Protein 8X6K (pdb70)

Nearest PDB structures (foldseek):
  8x6k-assembly1_B  TM=9.718E-01  e=1.883E-28  Thermoplasma acidophilum
  2yy8-assembly1_B  TM=9.738E-01  e=2.464E-19  Pyrococcus horikoshii
  2yy8-assembly1_A  TM=9.683E-01  e=2.464E-19  Pyrococcus horikoshii
  2o3a-assembly1_B  TM=9.675E-01  e=5.817E-18  Archaeoglobus fulgidus
  2o3a-assembly1_A  TM=9.639E-01  e=1.502E-17  Archaeoglobus fulgidus

B-factor: mean 33.66, std 10.67, range [18.89, 87.88]

Organism: Thermoplasma acidophilum (strain ATCC 25905 / DSM 1728 / JCM 9062 / NBRC 15155 / AMRC-C165) (NCBI:txid273075)

InterPro domains:
  IPR002845 tRNA ribose 2'-O-methyltransferase, aTrm56 [MF_00077] (1-171)
  IPR002845 tRNA ribose 2'-O-methyltransferase, aTrm56 [PF01994] (53-166)
  IPR002845 tRNA ribose 2'-O-methyltransferase, aTrm56 [PTHR42197] (1-166)
  IPR003607 HD/PDEase domain [SM00471] (184-304)
  IPR003607 HD/PDEase domain [cd00077] (186-295)
  IPR006674 HD domain [PF01966] (189-293)
  IPR006674 HD domain [PS51831] (188-295)
  IPR006675 HDIG domain [TIGR00277] (186-258)
  IPR029026 tRNA (guanine-N1-)-methyltransferase, N-terminal [G3DSA:3.40.1280.10] (1-169)
  IPR029028 Alpha/beta knot methyltransferases [SSF75217] (1-166)

Secondary structure (DSSP, 8-state):
-EEEEE----TTT-SHHHHHHHHHHHHTT-SEEEESS--HHHHHHHHHHHHHH-S--EEEE--HHHHHHT-SSEEEEEEEEEEEHHHHHHHHHHT---EEEEE--SSPPHHHHHH-SEEEES-SS---HHHHHHHHHHHHTTT-GGG---/-EEEEE----TTT-HHHHHHHHHHHHHTT--EEEESS--HHHHHHHHHHHHHH-S--EEEE--HHHHHHH-SSEEEEEEEEEEEGGGTHHHHHHT---EEEEE---SS-HHHHHH-SEEEES-SS---HHHHHHHHHHHHTTT-----

Foldseek 3Di:
DEEEEEEPDDVVVDCVLVLLQLVLCVQLDHQEYEYAADDVVSQVVVVVVCVVAHDRHYYYYHHRLVCQQPPFWAEEEEDLPFDECVVPLVVRLVVPTYYYYYQYDDDDDCSSVVRGPGYYYPHNDDDRSSVSVNVSSCVSVVNCSNVDGD/DEEEEEEPDDQVPCLVVVLLLLVLCVFLDHQEYEYAADHVPSQVVVVVVCVVVHDRRYYYYHHRLVCLQPPWWAEEEEDLPFAACVVCLVVRLVVPTYYYYYFHADDPRVSSVVRGPGYHYHDNDDDRSSVSVNVSSCSSVVNDGDDD

Solvent-accessible surface area: 13611 Å² total

Structure (mmCIF, N/CA/C/O backbone):
data_8X6K
#
_entry.id   8X6K
#
_cell.length_a   110.074
_cell.length_b   110.074
_cell.length_c   57.728
_cell.angle_alpha   90.000
_cell.angle_beta   90.000
_cell.angle_gamma   120.000
#
_symmetry.space_group_name_H-M   'P 32 2 1'
#
loop_
_entity.id
_entity.type
_entity.pdbx_description
1 polymer "tRNA (cytidine(56)-2'-O)-methyltransferase"
2 water water
#
loop_
_atom_site.group_PDB
_atom_site.id
_atom_site.type_symbol
_atom_site.label_atom_id
_atom_site.label_alt_id
_atom_site.label_comp_id
_atom_site.label_asym_id
_atom_site.label_entity_id
_atom_site.label_seq_id
_atom_site.pdbx_PDB_ins_code
_atom_site.Cartn_x
_atom_site.Cartn_y
_atom_site.Cartn_z
_atom_site.occupancy
_atom_site.B_iso_or_equiv
_atom_site.auth_seq_id
_atom_site.auth_comp_id
_atom_site.auth_asym_id
_atom_site.auth_atom_id
_atom_site.pdbx_PDB_model_num
ATOM 1 N N . MET A 1 1 ? 25.692 21.661 6.690 1.000 37.138 1 MET A N 1
ATOM 2 C CA . MET A 1 1 ? 26.780 20.852 6.086 1.000 35.475 1 MET A CA 1
ATOM 3 C C . MET A 1 1 ? 28.085 21.634 6.246 1.000 29.641 1 MET A C 1
ATOM 4 O O . MET A 1 1 ? 28.083 22.867 6.099 1.000 28.565 1 MET A O 1
ATOM 9 N N . ILE A 1 2 ? 29.185 20.903 6.550 1.000 28.047 2 ILE A N 1
ATOM 10 C CA . ILE A 1 2 ? 30.494 21.507 6.671 1.000 24.016 2 ILE A CA 1
ATOM 11 C C . ILE A 1 2 ? 31.352 21.078 5.489 1.000 22.528 2 ILE A C 1
ATOM 12 O O . ILE A 1 2 ? 31.426 19.875 5.176 1.000 25.472 2 ILE A O 1
ATOM 17 N N . THR A 1 3 ? 31.961 22.072 4.816 1.000 24.149 3 THR A N 1
ATOM 18 C CA . THR A 1 3 ? 32.938 21.851 3.771 1.000 24.278 3 THR A CA 1
ATOM 19 C C . THR A 1 3 ? 34.296 22.349 4.256 1.000 23.448 3 THR A C 1
ATOM 20 O O . THR A 1 3 ? 34.415 23.470 4.749 1.000 25.916 3 THR A O 1
ATOM 24 N N . VAL A 1 4 ? 35.308 21.477 4.202 1.000 23.118 4 VAL A N 1
ATOM 25 C CA . VAL A 1 4 ? 36.666 21.882 4.528 1.000 22.749 4 VAL A CA 1
ATOM 26 C C . VAL A 1 4 ? 37.328 22.408 3.268 1.000 22.084 4 VAL A C 1
ATOM 27 O O . VAL A 1 4 ? 37.216 21.767 2.220 1.000 21.895 4 VAL A O 1
ATOM 31 N N . LEU A 1 5 ? 38.047 23.526 3.393 1.000 21.371 5 LEU A N 1
ATOM 32 C CA . LEU A 1 5 ? 38.855 24.079 2.336 1.000 22.086 5 LEU A CA 1
ATOM 33 C C . LEU A 1 5 ? 40.311 24.015 2.792 1.000 21.696 5 LEU A C 1
ATOM 34 O O . LEU A 1 5 ? 40.718 24.743 3.693 1.000 23.241 5 LEU A O 1
ATOM 39 N N . ARG A 1 6 ? 41.075 23.147 2.133 1.000 21.620 6 ARG A N 1
ATOM 40 C CA . ARG A 1 6 ? 42.463 22.886 2.470 1.000 21.913 6 ARG A CA 1
ATOM 41 C C . ARG A 1 6 ? 43.349 23.605 1.482 1.000 21.176 6 ARG A C 1
ATOM 42 O O . ARG A 1 6 ? 43.339 23.267 0.288 1.000 22.375 6 ARG A O 1
ATOM 50 N N . ILE A 1 7 ? 44.105 24.586 2.013 1.000 22.538 7 ILE A N 1
ATOM 51 C CA . ILE A 1 7 ? 45.015 25.349 1.210 1.000 21.935 7 ILE A CA 1
ATOM 52 C C . ILE A 1 7 ? 46.465 25.019 1.570 1.000 21.681 7 ILE A C 1
ATOM 53 O O . ILE A 1 7 ? 46.762 24.439 2.604 1.000 22.554 7 ILE A O 1
ATOM 58 N N . ASN A 1 8 ? 47.334 25.450 0.659 1.000 24.550 8 ASN A N 1
ATOM 59 C CA A ASN A 1 8 ? 48.778 25.246 0.689 0.500 26.010 8 ASN A CA 1
ATOM 60 C CA B ASN A 1 8 ? 48.780 25.238 0.708 0.500 25.594 8 ASN A CA 1
ATOM 61 C C . ASN A 1 8 ? 49.091 23.750 0.576 1.000 24.929 8 ASN A C 1
ATOM 62 O O . ASN A 1 8 ? 50.063 23.260 1.127 1.000 26.151 8 ASN A O 1
ATOM 71 N N . HIS A 1 9 ? 48.256 23.026 -0.170 1.000 25.072 9 HIS A N 1
ATOM 72 C CA . HIS A 1 9 ? 48.606 21.664 -0.529 1.000 23.558 9 HIS A CA 1
ATOM 73 C C . HIS A 1 9 ? 49.692 21.713 -1.593 1.000 24.370 9 HIS A C 1
ATOM 74 O O . HIS A 1 9 ? 49.557 22.422 -2.589 1.000 26.668 9 HIS A O 1
ATOM 81 N N . ARG A 1 10 ? 50.780 20.988 -1.346 1.000 26.267 10 ARG A N 1
ATOM 82 C CA . ARG A 1 10 ? 51.925 20.959 -2.247 1.000 28.050 10 ARG A CA 1
ATOM 83 C C . ARG A 1 10 ? 52.231 19.495 -2.543 1.000 23.308 10 ARG A C 1
ATOM 84 O O . ARG A 1 10 ? 53.008 18.856 -1.855 1.000 25.976 10 ARG A O 1
ATOM 92 N N . PRO A 1 11 ? 51.625 18.941 -3.586 1.000 26.251 11 PRO A N 1
ATOM 93 C CA . PRO A 1 11 ? 51.639 17.480 -3.750 1.000 28.044 11 PRO A CA 1
ATOM 94 C C . PRO A 1 11 ? 52.978 16.834 -4.066 1.000 26.816 11 PRO A C 1
ATOM 95 O O . PRO A 1 11 ? 53.205 15.650 -3.778 1.000 26.830 11 PRO A O 1
ATOM 99 N N . TYR A 1 12 ? 53.925 17.666 -4.550 1.000 23.850 12 TYR A N 1
ATOM 100 C CA . TYR A 1 12 ? 55.243 17.158 -4.867 1.000 26.346 12 TYR A CA 1
ATOM 101 C C . TYR A 1 12 ? 56.176 17.302 -3.675 1.000 28.962 12 TYR A C 1
ATOM 102 O O . TYR A 1 12 ? 57.318 16.875 -3.761 1.000 29.423 12 TYR A O 1
ATOM 111 N N . ARG A 1 13 ? 55.690 17.954 -2.603 1.000 27.732 13 ARG A N 1
ATOM 112 C CA . ARG A 1 13 ? 56.399 18.118 -1.345 1.000 31.144 13 ARG A CA 1
ATOM 113 C C . ARG A 1 13 ? 55.953 17.038 -0.378 1.000 28.211 13 ARG A C 1
ATOM 114 O O . ARG A 1 13 ? 56.762 16.284 0.156 1.000 29.625 13 ARG A O 1
ATOM 122 N N . ASP A 1 14 ? 54.644 16.909 -0.220 1.000 30.027 14 ASP A N 1
ATOM 123 C CA . ASP A 1 14 ? 54.092 15.982 0.757 1.000 29.212 14 ASP A CA 1
ATOM 124 C C . ASP A 1 14 ? 52.604 15.785 0.432 1.000 31.599 14 ASP A C 1
ATOM 125 O O . ASP A 1 14 ? 51.932 16.736 0.024 1.000 30.188 14 ASP A O 1
ATOM 130 N N . LYS A 1 15 ? 52.103 14.558 0.596 1.000 27.647 15 LYS A N 1
ATOM 131 C CA . LYS A 1 15 ? 50.675 14.317 0.445 1.000 25.662 15 LYS A CA 1
ATOM 132 C C . LYS A 1 15 ? 50.117 13.763 1.746 1.000 24.309 15 LYS A C 1
ATOM 133 O O . LYS A 1 15 ? 48.925 13.734 1.918 1.000 26.146 15 LYS A O 1
ATOM 139 N N . ARG A 1 16 ? 50.981 13.413 2.683 1.000 25.358 16 ARG A N 1
ATOM 140 C CA . ARG A 1 16 ? 50.536 12.765 3.903 1.000 26.758 16 ARG A CA 1
ATOM 141 C C . ARG A 1 16 ? 49.702 13.699 4.759 1.000 24.299 16 ARG A C 1
ATOM 142 O O . ARG A 1 16 ? 48.623 13.299 5.190 1.000 23.597 16 ARG A O 1
ATOM 150 N N . ILE A 1 17 ? 50.190 14.913 5.044 1.000 23.127 17 ILE A N 1
ATOM 151 C CA . ILE A 1 17 ? 49.438 15.807 5.910 1.000 23.103 17 ILE A CA 1
ATOM 152 C C . ILE A 1 17 ? 48.074 16.137 5.318 1.000 22.698 17 ILE A C 1
ATOM 153 O O . ILE A 1 17 ? 47.086 16.041 6.035 1.000 20.549 17 ILE A O 1
ATOM 158 N N . THR A 1 18 ? 47.987 16.440 4.014 1.000 21.137 18 THR A N 1
ATOM 159 C CA . THR A 1 18 ? 46.692 16.735 3.440 1.000 21.366 18 THR A CA 1
ATOM 160 C C . THR A 1 18 ? 45.776 15.524 3.463 1.000 20.514 18 THR A C 1
ATOM 161 O O . THR A 1 18 ? 44.592 15.662 3.691 1.000 20.829 18 THR A O 1
ATOM 165 N N . THR A 1 19 ? 46.336 14.333 3.233 1.000 20.584 19 THR A N 1
ATOM 166 C CA . THR A 1 19 ? 45.530 13.135 3.328 1.000 21.395 19 THR A CA 1
ATOM 167 C C . THR A 1 19 ? 44.996 12.999 4.754 1.000 20.780 19 THR A C 1
ATOM 168 O O . THR A 1 19 ? 43.820 12.663 4.951 1.000 20.388 19 THR A O 1
ATOM 172 N N . HIS A 1 20 ? 45.844 13.224 5.747 1.000 20.914 20 HIS A N 1
ATOM 173 C CA . HIS A 1 20 ? 45.382 13.175 7.130 1.000 20.785 20 HIS A CA 1
ATOM 174 C C . HIS A 1 20 ? 44.272 14.188 7.423 1.000 21.626 20 HIS A C 1
ATOM 175 O O . HIS A 1 20 ? 43.322 13.878 8.179 1.000 20.148 20 HIS A O 1
ATOM 182 N N . VAL A 1 21 ? 44.393 15.380 6.828 1.000 20.997 21 VAL A N 1
ATOM 183 C CA . VAL A 1 21 ? 43.348 16.372 6.952 1.000 19.726 21 VAL A CA 1
ATOM 184 C C . VAL A 1 21 ? 42.042 15.843 6.349 1.000 19.257 21 VAL A C 1
ATOM 185 O O . VAL A 1 21 ? 40.971 15.966 6.964 1.000 19.890 21 VAL A O 1
ATOM 189 N N . ALA A 1 22 ? 42.095 15.262 5.140 1.000 20.160 22 ALA A N 1
ATOM 190 C CA . ALA A 1 22 ? 40.887 14.774 4.490 1.000 21.233 22 ALA A CA 1
ATOM 191 C C . ALA A 1 22 ? 40.264 13.623 5.291 1.000 21.003 22 ALA A C 1
ATOM 192 O O . ALA A 1 22 ? 39.025 13.535 5.431 1.000 20.808 22 ALA A O 1
ATOM 194 N N . LEU A 1 23 ? 41.079 12.699 5.795 1.000 21.047 23 LEU A N 1
ATOM 195 C CA . LEU A 1 23 ? 40.552 11.574 6.561 1.000 21.986 23 LEU A CA 1
ATOM 196 C C . LEU A 1 23 ? 39.837 12.058 7.824 1.000 23.073 23 LEU A C 1
ATOM 197 O O . LEU A 1 23 ? 38.764 11.575 8.179 1.000 21.562 23 LEU A O 1
ATOM 202 N N . THR A 1 24 ? 40.420 13.085 8.458 1.000 23.249 24 THR A N 1
ATOM 203 C CA . THR A 1 24 ? 39.870 13.703 9.644 1.000 22.551 24 THR A CA 1
ATOM 204 C C . THR A 1 24 ? 38.553 14.411 9.311 1.000 23.240 24 THR A C 1
ATOM 205 O O . THR A 1 24 ? 37.571 14.206 10.025 1.000 24.358 24 THR A O 1
ATOM 209 N N . ALA A 1 25 ? 38.536 15.192 8.218 1.000 22.086 25 ALA A N 1
ATOM 210 C CA . ALA A 1 25 ? 37.316 15.882 7.786 1.000 20.345 25 ALA A CA 1
ATOM 211 C C . ALA A 1 25 ? 36.175 14.861 7.666 1.000 22.278 25 ALA A C 1
ATOM 212 O O . ALA A 1 25 ? 35.063 15.044 8.161 1.000 23.611 25 ALA A O 1
ATOM 214 N N . ARG A 1 26 ? 36.459 13.768 6.971 1.000 22.272 26 ARG A N 1
ATOM 215 C CA . ARG A 1 26 ? 35.436 12.748 6.723 1.000 22.766 26 ARG A CA 1
ATOM 216 C C . ARG A 1 26 ? 35.024 12.080 8.034 1.000 22.508 26 ARG A C 1
ATOM 217 O O . ARG A 1 26 ? 33.821 11.964 8.290 1.000 23.936 26 ARG A O 1
ATOM 225 N N . ALA A 1 27 ? 35.982 11.631 8.842 1.000 22.016 27 ALA A N 1
ATOM 226 C CA . ALA A 1 27 ? 35.651 10.808 10.004 1.000 23.505 27 ALA A CA 1
ATOM 227 C C . ALA A 1 27 ? 34.937 11.624 11.081 1.000 25.037 27 ALA A C 1
ATOM 228 O O . ALA A 1 27 ? 34.134 11.077 11.872 1.000 24.059 27 ALA A O 1
ATOM 230 N N . PHE A 1 28 ? 35.234 12.933 11.107 1.000 24.003 28 PHE A N 1
ATOM 231 C CA . PHE A 1 28 ? 34.730 13.812 12.155 1.000 22.328 28 PHE A CA 1
ATOM 232 C C . PHE A 1 28 ? 33.502 14.598 11.686 1.000 24.560 28 PHE A C 1
ATOM 233 O O . PHE A 1 28 ? 33.058 15.439 12.446 1.000 24.630 28 PHE A O 1
ATOM 241 N N . GLY A 1 29 ? 32.935 14.292 10.495 1.000 23.243 29 GLY A N 1
ATOM 242 C CA . GLY A 1 29 ? 31.573 14.707 10.167 1.000 25.000 29 GLY A CA 1
ATOM 243 C C . GLY A 1 29 ? 31.419 15.835 9.171 1.000 25.722 29 GLY A C 1
ATOM 244 O O . GLY A 1 29 ? 30.307 16.257 8.895 1.000 26.222 29 GLY A O 1
ATOM 245 N N . ALA A 1 30 ? 32.515 16.322 8.581 1.000 24.231 30 ALA A N 1
ATOM 246 C CA . ALA A 1 30 ? 32.377 17.180 7.421 1.000 27.497 30 ALA A CA 1
ATOM 247 C C . ALA A 1 30 ? 31.804 16.364 6.250 1.000 25.152 30 ALA A C 1
ATOM 248 O O . ALA A 1 30 ? 32.013 15.142 6.162 1.000 26.007 30 ALA A O 1
ATOM 250 N N . SER A 1 31 ? 31.139 17.068 5.316 1.000 25.200 31 SER A N 1
ATOM 251 C CA . SER A 1 31 ? 30.531 16.458 4.151 1.000 25.966 31 SER A CA 1
ATOM 252 C C . SER A 1 31 ? 31.420 16.432 2.921 1.000 26.230 31 SER A C 1
ATOM 253 O O . SER A 1 31 ? 31.186 15.664 1.998 1.000 24.908 31 SER A O 1
ATOM 256 N N . ALA A 1 32 ? 32.390 17.344 2.854 1.000 23.428 32 ALA A N 1
ATOM 257 C CA . ALA A 1 32 ? 33.158 17.587 1.639 1.000 26.020 32 ALA A CA 1
ATOM 258 C C . ALA A 1 32 ? 34.498 18.247 2.012 1.000 24.331 32 ALA A C 1
ATOM 259 O O . ALA A 1 32 ? 34.591 18.939 3.031 1.000 23.309 32 ALA A O 1
ATOM 261 N N . ILE A 1 33 ? 35.481 18.073 1.138 1.000 25.005 33 ILE A N 1
ATOM 262 C CA . ILE A 1 33 ? 36.738 18.823 1.230 1.000 22.846 33 ILE A CA 1
ATOM 263 C C . ILE A 1 33 ? 37.084 19.294 -0.176 1.000 24.041 33 ILE A C 1
ATOM 264 O O . ILE A 1 33 ? 36.911 18.549 -1.138 1.000 24.879 33 ILE A O 1
ATOM 269 N N . LEU A 1 34 ? 37.578 20.530 -0.258 1.000 22.611 34 LEU A N 1
ATOM 270 C CA . LEU A 1 34 ? 38.094 21.155 -1.445 1.000 22.674 34 LEU A CA 1
ATOM 271 C C . LEU A 1 34 ? 39.548 21.455 -1.176 1.000 21.535 34 LEU A C 1
ATOM 272 O O . LEU A 1 34 ? 39.884 21.920 -0.074 1.000 24.767 34 LEU A O 1
ATOM 277 N N . VAL A 1 35 ? 40.411 21.078 -2.130 1.000 22.365 3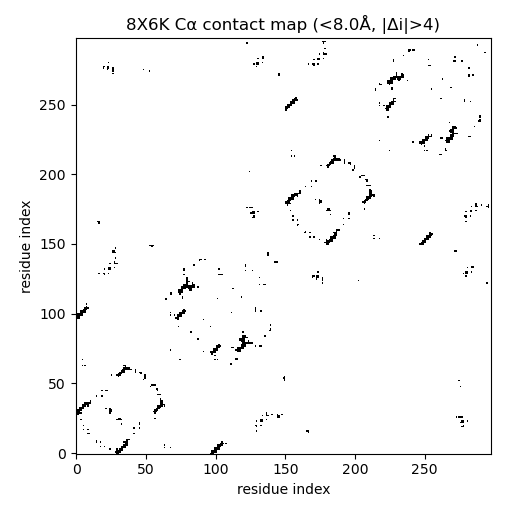5 VAL A N 1
ATOM 278 C CA . VAL A 1 35 ? 41.840 21.278 -1.960 1.000 22.345 35 VAL A CA 1
ATOM 279 C C . VAL A 1 35 ? 42.354 22.172 -3.082 1.000 26.630 35 VAL A C 1
ATOM 280 O O . VAL A 1 35 ? 41.969 21.976 -4.237 1.000 25.390 35 VAL A O 1
ATOM 284 N N . ASP A 1 36 ? 43.247 23.122 -2.736 1.000 23.781 36 ASP A N 1
ATOM 285 C CA . ASP A 1 36 ? 43.725 24.108 -3.717 1.000 23.967 36 ASP A CA 1
ATOM 286 C C . ASP A 1 36 ? 44.479 23.462 -4.885 1.000 26.123 36 ASP A C 1
ATOM 287 O O . ASP A 1 36 ? 44.038 23.580 -6.042 1.000 31.426 36 ASP A O 1
ATOM 292 N N . GLU A 1 37 ? 45.569 22.738 -4.654 1.000 25.656 37 GLU A N 1
ATOM 293 C CA A GLU A 1 37 ? 46.327 22.169 -5.764 0.500 27.550 37 GLU A CA 1
ATOM 294 C CA B GLU A 1 37 ? 46.305 22.190 -5.788 0.500 28.142 37 GLU A CA 1
ATOM 295 C C . GLU A 1 37 ? 45.682 20.849 -6.179 1.000 28.067 37 GLU A C 1
ATOM 296 O O . GLU A 1 37 ? 45.294 20.046 -5.320 1.000 25.225 37 GLU A O 1
ATOM 307 N N . ARG A 1 38 ? 45.627 20.621 -7.501 1.000 26.592 38 ARG A N 1
ATOM 308 C CA . ARG A 1 38 ? 45.162 19.351 -8.024 1.000 28.035 38 ARG A CA 1
ATOM 309 C C . ARG A 1 38 ? 46.055 18.234 -7.526 1.000 25.607 38 ARG A C 1
ATOM 310 O O . ARG A 1 38 ? 47.294 18.320 -7.500 1.000 28.003 38 ARG A O 1
ATOM 318 N N . ASP A 1 39 ? 45.403 17.144 -7.102 1.000 25.216 39 ASP A N 1
ATOM 319 C CA . ASP A 1 39 ? 46.118 15.982 -6.644 1.000 23.570 39 ASP A CA 1
ATOM 320 C C . ASP A 1 39 ? 45.261 14.736 -6.866 1.000 28.938 39 ASP A C 1
ATOM 321 O O . ASP A 1 39 ? 44.399 14.399 -6.063 1.000 26.311 39 ASP A O 1
ATOM 326 N N . GLU A 1 40 ? 45.516 14.018 -7.982 1.000 28.590 40 GLU A N 1
ATOM 327 C CA . GLU A 1 40 ? 44.688 12.874 -8.328 1.000 28.741 40 GLU A CA 1
ATOM 328 C C . GLU A 1 40 ? 44.948 11.710 -7.393 1.000 27.298 40 GLU A C 1
ATOM 329 O O . GLU A 1 40 ? 44.005 10.978 -7.081 1.000 29.819 40 GLU A O 1
ATOM 335 N N . THR A 1 41 ? 46.184 11.566 -6.914 1.000 26.917 41 THR A N 1
ATOM 336 C CA . THR A 1 41 ? 46.526 10.551 -5.921 1.000 30.777 41 THR A CA 1
ATOM 337 C C . THR A 1 41 ? 45.679 10.718 -4.660 1.000 30.309 41 THR A C 1
ATOM 338 O O . THR A 1 41 ? 45.023 9.802 -4.158 1.000 27.663 41 THR A O 1
ATOM 342 N N . LEU A 1 42 ? 45.597 11.969 -4.176 1.000 27.783 42 LEU A N 1
ATOM 343 C CA . LEU A 1 42 ? 44.741 12.253 -3.051 1.000 27.366 42 LEU A CA 1
ATOM 344 C C . LEU A 1 42 ? 43.285 11.919 -3.333 1.000 25.832 42 LEU A C 1
ATOM 345 O O . LEU A 1 42 ? 42.598 11.347 -2.456 1.000 28.106 42 LEU A O 1
ATOM 350 N N . GLU A 1 43 ? 42.772 12.361 -4.492 1.000 24.525 43 GLU A N 1
ATOM 351 C CA . GLU A 1 43 ? 41.391 12.092 -4.844 1.000 26.770 43 GLU A CA 1
ATOM 352 C C . GLU A 1 43 ? 41.137 10.582 -4.775 1.000 28.691 43 GLU A C 1
ATOM 353 O O . GLU A 1 43 ? 40.138 10.133 -4.211 1.000 28.131 43 GLU A O 1
ATOM 359 N N . ASN A 1 44 ? 42.027 9.793 -5.380 1.000 29.521 44 ASN A N 1
ATOM 360 C CA . ASN A 1 44 ? 41.803 8.351 -5.483 1.000 30.053 44 ASN A CA 1
ATOM 361 C C . ASN A 1 44 ? 41.914 7.686 -4.111 1.000 29.085 44 ASN A C 1
ATOM 362 O O . ASN A 1 44 ? 41.170 6.737 -3.824 1.000 29.893 44 ASN A O 1
ATOM 367 N N . THR A 1 45 ? 42.827 8.170 -3.256 1.000 28.801 45 THR A N 1
ATOM 368 C CA . THR A 1 45 ? 42.994 7.639 -1.918 1.000 26.912 45 THR A CA 1
ATOM 369 C C . THR A 1 45 ? 41.700 7.792 -1.158 1.000 29.462 45 THR A C 1
ATOM 370 O O . THR A 1 45 ? 41.171 6.841 -0.532 1.000 26.006 45 THR A O 1
ATOM 374 N N . ILE A 1 46 ? 41.184 9.043 -1.145 1.000 25.723 46 ILE A N 1
ATOM 375 C CA . ILE A 1 46 ? 40.019 9.338 -0.338 1.000 27.519 46 ILE A CA 1
ATOM 376 C C . ILE A 1 46 ? 38.788 8.662 -0.924 1.000 26.096 46 ILE A C 1
ATOM 377 O O . ILE A 1 46 ? 37.947 8.161 -0.175 1.000 27.820 46 ILE A O 1
ATOM 382 N N . ARG A 1 47 ? 38.684 8.573 -2.265 1.000 26.703 47 ARG A N 1
ATOM 383 C CA . ARG A 1 47 ? 37.583 7.860 -2.917 1.000 29.241 47 ARG A CA 1
ATOM 384 C C . ARG A 1 47 ? 37.610 6.337 -2.630 1.000 26.914 47 ARG A C 1
ATOM 385 O O . ARG A 1 47 ? 36.540 5.731 -2.479 1.000 27.953 47 ARG A O 1
ATOM 393 N N . GLY A 1 48 ? 38.813 5.798 -2.484 1.000 29.757 48 GLY A N 1
ATOM 394 C CA . GLY A 1 48 ? 39.033 4.429 -2.044 1.000 28.830 48 GLY A CA 1
ATOM 395 C C . GLY A 1 48 ? 38.469 4.191 -0.644 1.000 26.555 48 GLY A C 1
ATOM 396 O O . GLY A 1 48 ? 37.716 3.250 -0.377 1.000 25.584 48 GLY A O 1
ATOM 397 N N . VAL A 1 49 ? 38.804 5.091 0.292 1.000 23.998 49 VAL A N 1
ATOM 398 C CA . VAL A 1 49 ? 38.193 5.078 1.608 1.000 24.715 49 VAL A CA 1
ATOM 399 C C . VAL A 1 49 ? 36.669 5.093 1.594 1.000 24.541 49 VAL A C 1
ATOM 400 O O . VAL A 1 49 ? 36.017 4.388 2.359 1.000 25.891 49 VAL A O 1
ATOM 404 N N . ILE A 1 50 ? 36.067 5.997 0.802 1.000 25.293 50 ILE A N 1
ATOM 405 C CA . ILE A 1 50 ? 34.634 6.080 0.734 1.000 28.862 50 ILE A CA 1
ATOM 406 C C . ILE A 1 50 ? 34.082 4.752 0.211 1.000 29.952 50 ILE A C 1
ATOM 407 O O . ILE A 1 50 ? 33.047 4.278 0.701 1.000 30.998 50 ILE A O 1
ATOM 412 N N . SER A 1 51 ? 34.756 4.165 -0.783 1.000 29.452 51 SER A N 1
ATOM 413 C CA . SER A 1 51 ? 34.294 2.910 -1.372 1.000 29.293 51 SER A CA 1
ATOM 414 C C . SER A 1 51 ? 34.229 1.805 -0.325 1.000 32.489 51 SER A C 1
ATOM 415 O O . SER A 1 51 ? 33.250 1.070 -0.287 1.000 35.585 51 SER A O 1
ATOM 418 N N . ASN A 1 52 ? 35.289 1.673 0.476 1.000 25.717 52 ASN A N 1
ATOM 419 C CA . ASN A 1 52 ? 35.434 0.596 1.453 1.000 24.487 52 ASN A CA 1
ATOM 420 C C . ASN A 1 52 ? 34.627 0.884 2.716 1.000 30.768 52 ASN A C 1
ATOM 421 O O . ASN A 1 52 ? 34.002 -0.026 3.271 1.000 31.444 52 ASN A O 1
ATOM 426 N N . PHE A 1 53 ? 34.584 2.150 3.161 1.000 29.085 53 PHE A N 1
ATOM 427 C CA . PHE A 1 53 ? 34.034 2.439 4.474 1.000 26.636 53 PHE A CA 1
ATOM 428 C C . PHE A 1 53 ? 32.678 3.103 4.423 1.000 28.920 53 PHE A C 1
ATOM 429 O O . PHE A 1 53 ? 32.056 3.271 5.472 1.000 35.326 53 PHE A O 1
ATOM 437 N N . GLY A 1 54 ? 32.198 3.499 3.248 1.000 27.899 54 GLY A N 1
ATOM 438 C CA . GLY A 1 54 ? 30.834 4.011 3.182 1.000 28.923 54 GLY A CA 1
ATOM 439 C C . GLY A 1 54 ? 30.692 5.529 3.373 1.000 35.655 54 GLY A C 1
ATOM 440 O O . GLY A 1 54 ? 31.675 6.282 3.439 1.000 28.348 54 GLY A O 1
ATOM 441 N N . GLY A 1 55 ? 29.430 5.982 3.399 1.000 35.374 55 GLY A N 1
ATOM 442 C CA . GLY A 1 55 ? 29.099 7.399 3.537 1.000 38.101 55 GLY A CA 1
ATOM 443 C C . GLY A 1 55 ? 29.139 8.125 2.194 1.000 36.776 55 GLY A C 1
ATOM 444 O O . GLY A 1 55 ? 29.470 7.518 1.182 1.000 35.786 55 GLY A O 1
ATOM 445 N N . SER A 1 56 ? 28.840 9.439 2.190 1.000 35.559 56 SER A N 1
ATOM 446 C CA . SER A 1 56 ? 28.769 10.201 0.947 1.000 38.976 56 SER A CA 1
ATOM 447 C C . SER A 1 56 ? 29.750 11.389 0.862 1.000 40.765 56 SER A C 1
ATOM 448 O O . SER A 1 56 ? 29.542 12.389 0.164 1.000 42.486 56 SER A O 1
ATOM 451 N N . PHE A 1 57 ? 30.871 11.286 1.518 1.000 37.081 57 PHE A N 1
ATOM 452 C CA . PHE A 1 57 ? 31.832 12.370 1.487 1.000 28.789 57 PHE A CA 1
ATOM 453 C C . PHE A 1 57 ? 32.333 12.671 0.095 1.000 31.902 57 PHE A C 1
ATOM 454 O O . PHE A 1 57 ? 32.494 11.772 -0.709 1.000 36.448 57 PHE A O 1
ATOM 462 N N . SER A 1 58 ? 32.646 13.944 -0.196 1.000 28.044 58 SER A N 1
ATOM 463 C CA A SER A 1 58 ? 33.198 14.254 -1.491 0.500 29.525 58 SER A CA 1
ATOM 464 C CA B SER A 1 58 ? 33.105 14.421 -1.486 0.500 27.740 58 SER A CA 1
ATOM 465 C C . SER A 1 58 ? 34.516 15.007 -1.341 1.000 27.634 58 SER A C 1
ATOM 466 O O . SER A 1 58 ? 34.748 15.759 -0.390 1.000 26.816 58 SER A O 1
ATOM 471 N N . ILE A 1 59 ? 35.386 14.767 -2.309 1.000 27.132 59 ILE A N 1
ATOM 472 C CA . ILE A 1 59 ? 36.652 15.494 -2.425 1.000 24.639 59 ILE A CA 1
ATOM 473 C C . ILE A 1 59 ? 36.762 16.056 -3.844 1.000 28.109 59 ILE A C 1
ATOM 474 O O . ILE A 1 59 ? 36.531 15.363 -4.861 1.000 26.261 59 ILE A O 1
ATOM 479 N N . LYS A 1 60 ? 37.203 17.324 -3.918 1.000 24.414 60 LYS A N 1
ATOM 480 C CA . LYS A 1 60 ? 37.656 17.923 -5.145 1.000 25.307 60 LYS A CA 1
ATOM 481 C C . LYS A 1 60 ? 38.969 18.653 -4.913 1.000 24.325 60 LYS A C 1
ATOM 482 O O . LYS A 1 60 ? 39.213 19.140 -3.814 1.000 24.738 60 LYS A O 1
ATOM 488 N N . THR A 1 61 ? 39.794 18.655 -5.957 1.000 25.381 61 THR A N 1
ATOM 489 C CA . THR A 1 61 ? 41.097 19.291 -5.906 1.000 22.827 61 THR A CA 1
ATOM 490 C C . THR A 1 61 ? 41.267 20.154 -7.150 1.000 25.783 61 THR A C 1
ATOM 491 O O . THR A 1 61 ? 40.585 19.925 -8.147 1.000 25.893 61 THR A O 1
ATOM 495 N N . GLY A 1 62 ? 42.207 21.097 -7.077 1.000 24.353 62 GLY A N 1
ATOM 496 C CA . GLY A 1 62 ? 42.429 22.050 -8.168 1.000 26.857 62 GLY A CA 1
ATOM 497 C C . GLY A 1 62 ? 41.382 23.158 -8.093 1.000 30.943 62 GLY A C 1
ATOM 498 O O . GLY A 1 62 ? 40.679 23.436 -9.042 1.000 34.095 62 GLY A O 1
ATOM 509 N N . ASN A 1 64 ? 40.254 27.155 -6.804 1.000 28.453 64 ASN A N 1
ATOM 510 C CA . ASN A 1 64 ? 40.750 28.490 -6.509 1.000 26.896 64 ASN A CA 1
ATOM 511 C C . ASN A 1 64 ? 40.245 28.887 -5.125 1.000 22.507 64 ASN A C 1
ATOM 512 O O . ASN A 1 64 ? 39.050 29.105 -4.938 1.000 25.279 64 ASN A O 1
ATOM 517 N N . TRP A 1 65 ? 41.114 28.795 -4.110 1.000 27.800 65 TRP A N 1
ATOM 518 C CA . TRP A 1 65 ? 40.635 28.884 -2.747 1.000 25.907 65 TRP A CA 1
ATOM 519 C C . TRP A 1 65 ? 40.068 30.252 -2.398 1.000 25.204 65 TRP A C 1
ATOM 520 O O . TRP A 1 65 ? 39.101 30.296 -1.663 1.000 24.248 65 TRP A O 1
ATOM 531 N N . ILE A 1 66 ? 40.644 31.333 -2.942 1.000 27.748 66 ILE A N 1
ATOM 532 C CA . ILE A 1 66 ? 40.112 32.663 -2.642 1.000 31.637 66 ILE A CA 1
ATOM 533 C C . ILE A 1 66 ? 38.688 32.775 -3.150 1.000 26.106 66 ILE A C 1
ATOM 534 O O . ILE A 1 66 ? 37.811 33.245 -2.417 1.000 27.027 66 ILE A O 1
ATOM 539 N N . GLN A 1 67 ? 38.446 32.301 -4.386 1.000 25.916 67 GLN A N 1
ATOM 540 C CA . GLN A 1 67 ? 37.112 32.341 -4.945 1.000 28.142 67 GLN A CA 1
ATOM 541 C C . GLN A 1 67 ? 36.150 31.465 -4.138 1.000 30.096 67 GLN A C 1
ATOM 542 O O . GLN A 1 67 ? 35.041 31.905 -3.861 1.000 28.524 67 GLN A O 1
ATOM 548 N N . GLU A 1 68 ? 36.559 30.230 -3.744 1.000 26.700 68 GLU A N 1
ATOM 549 C CA . GLU A 1 68 ? 35.660 29.350 -3.048 1.000 26.027 68 GLU A CA 1
ATOM 550 C C . GLU A 1 68 ? 35.285 29.949 -1.686 1.000 25.855 68 GLU A C 1
ATOM 551 O O . GLU A 1 68 ? 34.137 29.831 -1.258 1.000 27.553 68 GLU A O 1
ATOM 557 N N . PHE A 1 69 ? 36.261 30.548 -1.012 1.000 25.892 69 PHE A N 1
ATOM 558 C CA . PHE A 1 69 ? 36.058 31.041 0.342 1.000 26.278 69 PHE A CA 1
ATOM 559 C C . PHE A 1 69 ? 35.198 32.305 0.312 1.000 29.118 69 PHE A C 1
ATOM 560 O O . PHE A 1 69 ? 34.239 32.476 1.062 1.000 26.754 69 PHE A O 1
ATOM 568 N N . LYS A 1 70 ? 35.606 33.223 -0.555 1.000 29.694 70 LYS A N 1
ATOM 569 C CA . LYS A 1 70 ? 34.920 34.514 -0.678 1.000 33.444 70 LYS A CA 1
ATOM 570 C C . LYS A 1 70 ? 33.458 34.329 -1.054 1.000 31.063 70 LYS A C 1
ATOM 571 O O . LYS A 1 70 ? 32.634 35.018 -0.447 1.000 34.447 70 LYS A O 1
ATOM 577 N N . HIS A 1 71 ? 33.108 33.397 -1.951 1.000 28.212 71 HIS A N 1
ATOM 578 C CA . HIS A 1 71 ? 31.742 33.259 -2.467 1.000 31.797 71 HIS A CA 1
ATOM 579 C C . HIS A 1 71 ? 30.970 32.100 -1.860 1.000 32.811 71 HIS A C 1
ATOM 580 O O . HIS A 1 71 ? 29.860 31.773 -2.264 1.000 33.991 71 HIS A O 1
ATOM 587 N N . PHE A 1 72 ? 31.540 31.436 -0.843 1.000 31.482 72 PHE A N 1
ATOM 588 C CA . PHE A 1 72 ? 30.790 30.393 -0.171 1.000 27.834 72 PHE A CA 1
ATOM 589 C C . PHE A 1 72 ? 29.499 30.910 0.461 1.000 29.774 72 PHE A C 1
ATOM 590 O O . PHE A 1 72 ? 29.494 31.907 1.145 1.000 29.650 72 PHE A O 1
ATOM 598 N N . GLN A 1 73 ? 28.408 30.163 0.289 1.000 35.843 73 GLN A N 1
ATOM 599 C CA . GLN A 1 73 ? 27.106 30.595 0.793 1.000 34.298 73 GLN A CA 1
ATOM 600 C C . GLN A 1 73 ? 26.882 30.046 2.203 1.000 28.980 73 GLN A C 1
ATOM 601 O O . GLN A 1 73 ? 26.281 29.008 2.385 1.000 37.578 73 GLN A O 1
ATOM 607 N N . GLY A 1 74 ? 27.376 30.765 3.203 1.000 30.857 74 GLY A N 1
ATOM 608 C CA . GLY A 1 74 ? 27.381 30.254 4.554 1.000 30.609 74 GLY A CA 1
ATOM 609 C C . GLY A 1 74 ? 28.491 30.919 5.349 1.000 26.329 74 GLY A C 1
ATOM 610 O O . GLY A 1 74 ? 29.085 31.900 4.892 1.000 30.206 74 GLY A O 1
ATOM 611 N N . ILE A 1 75 ? 28.763 30.376 6.523 1.000 25.044 75 ILE A N 1
ATOM 612 C CA . ILE A 1 75 ? 29.786 30.966 7.394 1.000 26.068 75 ILE A CA 1
ATOM 613 C C . ILE A 1 75 ? 31.173 30.479 6.971 1.000 24.633 75 ILE A C 1
ATOM 614 O O . ILE A 1 75 ? 31.329 29.273 6.716 1.000 25.672 75 ILE A O 1
ATOM 619 N N . ARG A 1 76 ? 32.092 31.436 6.862 1.000 24.608 76 ARG A N 1
ATOM 620 C CA . ARG A 1 76 ? 33.476 31.203 6.494 1.000 23.832 76 ARG A CA 1
ATOM 621 C C . ARG A 1 76 ? 34.272 31.222 7.783 1.000 26.455 76 ARG A C 1
ATOM 622 O O . ARG A 1 76 ? 34.404 32.269 8.429 1.000 27.898 76 ARG A O 1
ATOM 630 N N . VAL A 1 77 ? 34.824 30.040 8.121 1.000 23.805 77 VAL A N 1
ATOM 631 C CA . VAL A 1 77 ? 35.670 29.898 9.297 1.000 24.534 77 VAL A CA 1
ATOM 632 C C . VAL A 1 77 ? 37.096 29.644 8.815 1.000 25.756 77 VAL A C 1
ATOM 633 O O . VAL A 1 77 ? 37.317 28.850 7.877 1.000 25.221 77 VAL A O 1
ATOM 637 N N . HIS A 1 78 ? 38.029 30.327 9.449 1.000 24.273 78 HIS A N 1
ATOM 638 C CA . HIS A 1 78 ? 39.438 30.136 9.206 1.000 23.541 78 HIS A CA 1
ATOM 639 C C . HIS A 1 78 ? 40.077 29.638 10.490 1.000 25.143 78 HIS A C 1
ATOM 640 O O . HIS A 1 78 ? 40.028 30.337 11.503 1.000 22.178 78 HIS A O 1
ATOM 647 N N . LEU A 1 79 ? 40.689 28.419 10.470 1.000 22.987 79 LEU A N 1
ATOM 648 C CA . LEU A 1 79 ? 41.332 27.901 11.667 1.000 22.006 79 LEU A CA 1
ATOM 649 C C . LEU A 1 79 ? 42.765 28.393 11.695 1.000 24.565 79 LEU A C 1
ATOM 650 O O . LEU A 1 79 ? 43.529 28.107 10.783 1.000 25.634 79 LEU A O 1
ATOM 655 N N . THR A 1 80 ? 43.126 29.115 12.751 1.000 24.368 80 THR A N 1
ATOM 656 C CA . THR A 1 80 ? 44.414 29.765 12.866 1.000 25.130 80 THR A CA 1
ATOM 657 C C . THR A 1 80 ? 44.770 29.895 14.333 1.000 25.794 80 THR A C 1
ATOM 658 O O . THR A 1 80 ? 43.894 30.190 15.129 1.000 29.021 80 THR A O 1
ATOM 662 N N . MET A 1 81 ? 46.063 29.859 14.652 1.000 27.748 81 MET A N 1
ATOM 663 C CA . MET 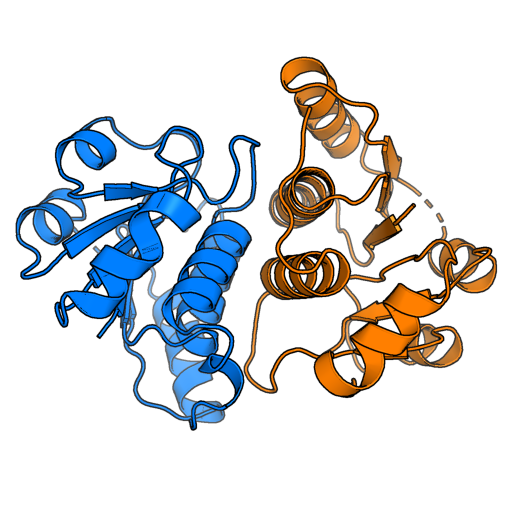A 1 81 ? 46.421 30.106 16.041 1.000 29.745 81 MET A CA 1
ATOM 664 C C . MET A 1 81 ? 46.271 31.597 16.442 1.000 28.001 81 MET A C 1
ATOM 665 O O . MET A 1 81 ? 46.268 31.906 17.632 1.000 28.511 81 MET A O 1
ATOM 670 N N . TYR A 1 82 ? 46.103 32.476 15.452 1.000 25.192 82 TYR A N 1
ATOM 671 C CA . TYR A 1 82 ? 46.046 33.917 15.680 1.000 26.140 82 TYR A CA 1
ATOM 672 C C . TYR A 1 82 ? 44.612 34.425 15.598 1.000 29.578 82 TYR A C 1
ATOM 673 O O . TYR A 1 82 ? 44.403 35.568 15.223 1.000 29.379 82 TYR A O 1
ATOM 682 N N . GLY A 1 83 ? 43.663 33.554 15.935 1.000 28.834 83 GLY A N 1
ATOM 683 C CA . GLY A 1 83 ? 42.251 33.833 15.873 1.000 28.413 83 GLY A CA 1
ATOM 684 C C . GLY A 1 83 ? 41.608 33.928 17.248 1.000 26.806 83 GLY A C 1
ATOM 685 O O . GLY A 1 83 ? 42.261 33.917 18.270 1.000 28.556 83 GLY A O 1
ATOM 686 N N . ARG A 1 84 ? 40.283 33.979 17.239 1.000 25.420 84 ARG A N 1
ATOM 687 C CA . ARG A 1 84 ? 39.529 34.003 18.476 1.000 27.530 84 ARG A CA 1
ATOM 688 C C . ARG A 1 84 ? 39.397 32.621 19.096 1.000 28.784 84 ARG A C 1
ATOM 689 O O . ARG A 1 84 ? 39.118 31.642 18.397 1.000 26.909 84 ARG A O 1
ATOM 697 N N . ARG A 1 85 ? 39.423 32.572 20.425 1.000 27.168 85 ARG A N 1
ATOM 698 C CA . ARG A 1 85 ? 39.114 31.355 21.171 1.000 31.426 85 ARG A CA 1
ATOM 699 C C . ARG A 1 85 ? 37.867 30.626 20.665 1.000 28.302 85 ARG A C 1
ATOM 700 O O . ARG A 1 85 ? 36.757 31.170 20.559 1.000 28.133 85 ARG A O 1
ATOM 708 N N . ILE A 1 86 ? 38.034 29.336 20.293 1.000 26.556 86 ILE A N 1
ATOM 709 C CA . ILE A 1 86 ? 36.929 28.598 19.703 1.000 24.121 86 ILE A CA 1
ATOM 710 C C . ILE A 1 86 ? 35.694 28.591 20.594 1.000 25.641 86 ILE A C 1
ATOM 711 O O . ILE A 1 86 ? 34.581 28.700 20.059 1.000 26.726 86 ILE A O 1
ATOM 716 N N . ASN A 1 87 ? 35.863 28.448 21.927 1.000 29.059 87 ASN A N 1
ATOM 717 C CA . ASN A 1 87 ? 34.683 28.350 22.798 1.000 32.839 87 ASN A CA 1
ATOM 718 C C . ASN A 1 87 ? 33.908 29.665 22.903 1.000 28.771 87 ASN A C 1
ATOM 719 O O . ASN A 1 87 ? 32.771 29.626 23.342 1.000 30.812 87 ASN A O 1
ATOM 724 N N . ASP A 1 88 ? 34.482 30.790 22.465 1.000 29.997 88 ASP A N 1
ATOM 725 C CA . ASP A 1 88 ? 33.720 32.034 22.434 1.000 30.381 88 ASP A CA 1
ATOM 726 C C . ASP A 1 88 ? 32.694 32.038 21.305 1.000 33.841 88 ASP A C 1
ATOM 727 O O . ASP A 1 88 ? 31.715 32.798 21.369 1.000 28.266 88 ASP A O 1
ATOM 732 N N . VAL A 1 89 ? 32.941 31.250 20.243 1.000 28.566 89 VAL A N 1
ATOM 733 C CA . VAL A 1 89 ? 32.202 31.456 19.016 1.000 27.864 89 VAL A CA 1
ATOM 734 C C . VAL A 1 89 ? 31.551 30.189 18.485 1.000 29.492 89 VAL A C 1
ATOM 735 O O . VAL A 1 89 ? 30.736 30.290 17.574 1.000 29.292 89 VAL A O 1
ATOM 739 N N . ILE A 1 90 ? 31.944 29.017 18.988 1.000 27.952 90 ILE A N 1
ATOM 740 C CA . ILE A 1 90 ? 31.450 27.791 18.399 1.000 27.757 90 ILE A CA 1
ATOM 741 C C . ILE A 1 90 ? 29.923 27.700 18.538 1.000 30.137 90 ILE A C 1
ATOM 742 O O . ILE A 1 90 ? 29.256 27.211 17.619 1.000 28.337 90 ILE A O 1
ATOM 747 N N . ASP A 1 91 ? 29.337 28.178 19.644 1.000 29.304 91 ASP A N 1
ATOM 748 C CA . ASP A 1 91 ? 27.885 28.054 19.817 1.000 33.619 91 ASP A CA 1
ATOM 749 C C . ASP A 1 91 ? 27.109 28.858 18.777 1.000 31.335 91 ASP A C 1
ATOM 750 O O . ASP A 1 91 ? 26.159 28.321 18.201 1.000 32.501 91 ASP A O 1
ATOM 755 N N . GLU A 1 92 ? 27.496 30.118 18.537 1.000 32.161 92 GLU A N 1
ATOM 756 C CA . GLU A 1 92 ? 26.844 31.007 17.573 1.000 33.398 92 GLU A CA 1
ATOM 757 C C . GLU A 1 92 ? 26.886 30.388 16.183 1.000 32.389 92 GLU A C 1
ATOM 758 O O . GLU A 1 92 ? 25.921 30.393 15.396 1.000 29.650 92 GLU A O 1
ATOM 764 N N . ILE A 1 93 ? 28.062 29.824 15.884 1.000 31.009 93 ILE A N 1
ATOM 765 C CA . ILE A 1 93 ? 28.285 29.193 14.582 1.000 28.700 93 ILE A CA 1
ATOM 766 C C . ILE A 1 93 ? 27.360 27.993 14.439 1.000 28.018 93 ILE A C 1
ATOM 767 O O . ILE A 1 93 ? 26.735 27.862 13.407 1.000 31.297 93 ILE A O 1
ATOM 772 N N . ARG A 1 94 ? 27.326 27.096 15.428 1.000 28.442 94 ARG A N 1
ATOM 773 C CA . ARG A 1 94 ? 26.480 25.913 15.382 1.000 34.430 94 ARG A CA 1
ATOM 774 C C . ARG A 1 94 ? 24.995 26.306 15.297 1.000 37.983 94 ARG A C 1
ATOM 775 O O . ARG A 1 94 ? 24.241 25.677 14.569 1.000 34.969 94 ARG A O 1
ATOM 783 N N . ASN A 1 95 ? 24.577 27.296 16.099 1.000 33.864 95 ASN A N 1
ATOM 784 C CA . ASN A 1 95 ? 23.163 27.622 16.248 1.000 39.319 95 ASN A CA 1
ATOM 785 C C . ASN A 1 95 ? 22.644 28.517 15.132 1.000 38.908 95 ASN A C 1
ATOM 786 O O . ASN A 1 95 ? 21.447 28.734 15.038 1.000 41.029 95 ASN A O 1
ATOM 791 N N . SER A 1 96 ? 23.516 28.981 14.239 1.000 38.569 96 SER A N 1
ATOM 792 C CA . SER A 1 96 ? 23.124 29.777 13.092 1.000 38.823 96 SER A CA 1
ATOM 793 C C . SER A 1 96 ? 22.272 28.994 12.088 1.000 38.972 96 SER A C 1
ATOM 794 O O . SER A 1 96 ? 21.661 29.620 11.229 1.000 42.278 96 SER A O 1
ATOM 797 N N . GLY A 1 97 ? 22.396 27.662 12.096 1.000 36.848 97 GLY A N 1
ATOM 798 C CA . GLY A 1 97 ? 21.811 26.772 11.112 1.000 42.456 97 GLY A CA 1
ATOM 799 C C . GLY A 1 97 ? 22.421 26.915 9.718 1.000 46.368 97 GLY A C 1
ATOM 800 O O . GLY A 1 97 ? 21.891 26.347 8.768 1.000 54.704 97 GLY A O 1
ATOM 801 N N . LYS A 1 98 ? 23.537 27.646 9.580 1.000 32.291 98 LYS A N 1
ATOM 802 C CA . LYS A 1 98 ? 24.074 27.900 8.268 1.000 29.116 98 LYS A CA 1
ATOM 803 C C . LYS A 1 98 ? 25.058 26.767 7.915 1.000 29.370 98 LYS A C 1
ATOM 804 O O . LYS A 1 98 ? 25.648 26.162 8.812 1.000 31.382 98 LYS A O 1
ATOM 810 N N . ASP A 1 99 ? 25.308 26.582 6.613 1.000 28.352 99 ASP A N 1
ATOM 811 C CA . ASP A 1 99 ? 26.445 25.781 6.178 1.000 29.750 99 ASP A CA 1
ATOM 812 C C . ASP A 1 99 ? 27.724 26.504 6.594 1.000 27.511 99 ASP A C 1
ATOM 813 O O . ASP A 1 99 ? 27.743 27.719 6.709 1.000 27.008 99 ASP A O 1
ATOM 818 N N . VAL A 1 100 ? 28.825 25.734 6.767 1.000 27.160 100 VAL A N 1
ATOM 819 C CA . VAL A 1 100 ? 30.091 26.273 7.215 1.000 24.649 100 VAL A CA 1
ATOM 820 C C . VAL A 1 100 ? 31.219 25.800 6.316 1.000 25.877 100 VAL A C 1
ATOM 821 O O . VAL A 1 100 ? 31.267 24.618 5.985 1.000 26.362 100 VAL A O 1
ATOM 825 N N . MET A 1 101 ? 32.110 26.706 5.907 1.000 24.259 101 MET A N 1
ATOM 826 C CA . MET A 1 101 ? 33.305 26.309 5.180 1.000 22.420 101 MET A CA 1
ATOM 827 C C . MET A 1 101 ? 34.460 26.622 6.115 1.000 23.221 101 MET A C 1
ATOM 828 O O . MET A 1 101 ? 34.546 27.753 6.633 1.000 24.695 101 MET A O 1
ATOM 833 N N . VAL A 1 102 ? 35.303 25.584 6.390 1.000 22.474 102 VAL A N 1
ATOM 834 C CA . VAL A 1 102 ? 36.398 25.700 7.325 1.000 23.080 102 VAL A CA 1
ATOM 835 C C . VAL A 1 102 ? 37.725 25.612 6.585 1.000 24.178 102 VAL A C 1
ATOM 836 O O . VAL A 1 102 ? 38.004 24.576 5.987 1.000 21.694 102 VAL A O 1
ATOM 840 N N . LEU A 1 103 ? 38.473 26.718 6.579 1.000 22.627 103 LEU A N 1
ATOM 841 C CA . LEU A 1 103 ? 39.730 26.852 5.897 1.000 22.794 103 LEU A CA 1
ATOM 842 C C . LEU A 1 103 ? 40.841 26.381 6.825 1.000 21.749 103 LEU A C 1
ATOM 843 O O . LEU A 1 103 ? 40.938 26.861 7.955 1.000 23.150 103 LEU A O 1
ATOM 848 N N . VAL A 1 104 ? 41.622 25.402 6.307 1.000 20.662 104 VAL A N 1
ATOM 849 C CA . VAL A 1 104 ? 42.761 24.873 7.026 1.000 25.104 104 VAL A CA 1
ATOM 850 C C . VAL A 1 104 ? 43.959 25.004 6.100 1.000 24.343 104 VAL A C 1
ATOM 851 O O . VAL A 1 104 ? 43.954 24.538 4.960 1.000 23.562 104 VAL A O 1
ATOM 855 N N . GLY A 1 105 ? 44.961 25.680 6.612 1.000 24.566 105 GLY A N 1
ATOM 856 C CA . GLY A 1 105 ? 46.136 25.993 5.857 1.000 26.869 105 GLY A CA 1
ATOM 857 C C . GLY A 1 105 ? 47.312 25.210 6.360 1.000 28.364 105 GLY A C 1
ATOM 858 O O . GLY A 1 105 ? 47.144 24.241 7.084 1.000 29.052 105 GLY A O 1
ATOM 859 N N . SER A 1 106 ? 48.490 25.684 5.972 1.000 28.921 106 SER A N 1
ATOM 860 C CA . SER A 1 106 ? 49.758 25.082 6.369 1.000 32.918 106 SER A CA 1
ATOM 861 C C . SER A 1 106 ? 50.838 26.129 6.098 1.000 35.777 106 SER A C 1
ATOM 862 O O . SER A 1 106 ? 50.612 26.980 5.258 1.000 36.890 106 SER A O 1
ATOM 865 N N . GLU A 1 107 ? 51.919 26.111 6.873 1.000 52.363 107 GLU A N 1
ATOM 866 C CA A GLU A 1 107 ? 52.933 27.153 6.878 0.500 52.297 107 GLU A CA 1
ATOM 867 C CA B GLU A 1 107 ? 52.926 27.164 6.788 0.500 51.252 107 GLU A CA 1
ATOM 868 C C . GLU A 1 107 ? 52.263 28.509 7.144 1.000 48.074 107 GLU A C 1
ATOM 869 O O . GLU A 1 107 ? 51.394 28.609 8.002 1.000 44.352 107 GLU A O 1
ATOM 880 N N . LYS A 1 108 ? 52.683 29.576 6.483 1.000 49.202 108 LYS A N 1
ATOM 881 C CA . LYS A 1 108 ? 51.990 30.839 6.625 1.000 45.714 108 LYS A CA 1
ATOM 882 C C . LYS A 1 108 ? 50.774 30.830 5.701 1.000 43.223 108 LYS A C 1
ATOM 883 O O . LYS A 1 108 ? 50.835 30.363 4.578 1.000 48.623 108 LYS A O 1
ATOM 889 N N . VAL A 1 109 ? 49.668 31.389 6.179 1.000 33.786 109 VAL A N 1
ATOM 890 C CA . VAL A 1 109 ? 48.476 31.489 5.380 1.000 38.539 109 VAL A CA 1
ATOM 891 C C . VAL A 1 109 ? 48.422 32.915 4.868 1.000 35.397 109 VAL A C 1
ATOM 892 O O . VAL A 1 109 ? 48.804 33.821 5.606 1.000 34.516 109 VAL A O 1
ATOM 896 N N . PRO A 1 110 ? 47.932 33.150 3.642 1.000 31.761 110 PRO A N 1
ATOM 897 C CA . PRO A 1 110 ? 47.842 34.498 3.121 1.000 35.202 110 PRO A CA 1
ATOM 898 C C . PRO A 1 110 ? 46.891 35.321 3.983 1.000 34.639 110 PRO A C 1
ATOM 899 O O . PRO A 1 110 ? 45.912 34.828 4.551 1.000 30.792 110 PRO A O 1
ATOM 903 N N . ILE A 1 111 ? 47.148 36.638 3.999 1.000 34.039 111 ILE A N 1
ATOM 904 C CA . ILE A 1 111 ? 46.385 37.539 4.821 1.000 34.379 111 ILE A CA 1
ATOM 905 C C . ILE A 1 111 ? 44.923 37.510 4.394 1.000 30.967 111 ILE A C 1
ATOM 906 O O . ILE A 1 111 ? 44.056 37.765 5.207 1.000 30.037 111 ILE A O 1
ATOM 911 N N . GLU A 1 112 ? 44.642 37.252 3.109 1.000 30.383 112 GLU A N 1
ATOM 912 C CA . GLU A 1 112 ? 43.263 37.168 2.639 1.000 31.968 112 GLU A CA 1
ATOM 913 C C . GLU A 1 112 ? 42.395 36.160 3.403 1.000 28.284 112 GLU A C 1
ATOM 914 O O . GLU A 1 112 ? 41.202 36.360 3.479 1.000 31.948 112 GLU A O 1
ATOM 920 N N . ALA A 1 113 ? 42.961 35.047 3.906 1.000 30.203 113 ALA A N 1
ATOM 921 C CA . ALA A 1 113 ? 42.188 34.102 4.691 1.000 28.719 113 ALA A CA 1
ATOM 922 C C . ALA A 1 113 ? 41.570 34.820 5.890 1.000 27.112 113 ALA A C 1
ATOM 923 O O . ALA A 1 113 ? 40.418 34.585 6.251 1.000 27.792 113 ALA A O 1
ATOM 925 N N . TYR A 1 114 ? 42.395 35.616 6.573 1.000 26.833 114 TYR A N 1
ATOM 926 C CA . TYR A 1 114 ? 41.914 36.339 7.760 1.000 26.401 114 TYR A CA 1
ATOM 927 C C . TYR A 1 114 ? 40.875 37.415 7.408 1.000 27.659 114 TYR A C 1
ATOM 928 O O . TYR A 1 114 ? 39.922 37.650 8.133 1.000 27.509 114 TYR A O 1
ATOM 937 N N . GLU A 1 115 ? 41.103 38.096 6.286 1.000 30.433 115 GLU A N 1
ATOM 938 C CA . GLU A 1 115 ? 40.228 39.181 5.862 1.000 34.075 115 GLU A CA 1
ATOM 939 C C . GLU A 1 115 ? 38.889 38.658 5.371 1.000 35.387 115 GLU A C 1
ATOM 940 O O . GLU A 1 115 ? 37.886 39.287 5.600 1.000 33.175 115 GLU A O 1
ATOM 946 N N . ILE A 1 116 ? 38.845 37.487 4.713 1.000 30.210 116 ILE A N 1
ATOM 947 C CA . ILE A 1 116 ? 37.609 36.986 4.141 1.000 30.602 116 ILE A CA 1
ATOM 948 C C . ILE A 1 116 ? 36.747 36.323 5.201 1.000 30.422 116 ILE A C 1
ATOM 949 O O . ILE A 1 116 ? 35.519 36.411 5.149 1.000 30.796 116 ILE A O 1
ATOM 954 N N . ALA A 1 117 ? 37.381 35.645 6.168 1.000 27.724 117 ALA A N 1
ATOM 955 C CA . ALA A 1 117 ? 36.663 34.812 7.110 1.000 24.317 117 ALA A CA 1
ATOM 956 C C . ALA A 1 117 ? 35.651 35.619 7.917 1.000 27.052 117 ALA A C 1
ATOM 957 O O . ALA A 1 117 ? 35.941 36.749 8.301 1.000 27.476 117 ALA A O 1
ATOM 959 N N . ASP A 1 118 ? 34.503 35.011 8.193 1.000 26.892 118 ASP A N 1
ATOM 960 C CA . ASP A 1 118 ? 33.547 35.540 9.146 1.000 26.522 118 ASP A CA 1
ATOM 961 C C . ASP A 1 118 ? 34.105 35.367 10.543 1.000 31.641 118 ASP A C 1
ATOM 962 O O . ASP A 1 118 ? 33.894 36.195 11.444 1.000 28.260 118 ASP A O 1
ATOM 967 N N . TYR A 1 119 ? 34.802 34.231 10.755 1.000 26.316 119 TYR A N 1
ATOM 968 C CA . TYR A 1 119 ? 35.379 33.938 12.054 1.000 25.607 119 TYR A CA 1
ATOM 969 C C . TYR A 1 119 ? 36.758 33.325 11.886 1.000 28.343 119 TYR A C 1
ATOM 970 O O . TYR A 1 119 ? 36.897 32.289 11.191 1.000 26.262 119 TYR A O 1
ATOM 979 N N . ASN A 1 120 ? 37.743 34.022 12.445 1.000 25.158 120 ASN A N 1
ATOM 980 C CA . ASN A 1 120 ? 39.076 33.448 12.606 1.000 24.971 120 ASN A CA 1
ATOM 981 C C . ASN A 1 120 ? 39.115 32.784 13.966 1.000 26.837 120 ASN A C 1
ATOM 982 O O . ASN A 1 120 ? 38.851 33.422 14.987 1.000 27.625 120 ASN A O 1
ATOM 987 N N . VAL A 1 121 ? 39.404 31.456 13.979 1.000 25.457 121 VAL A N 1
ATOM 988 C CA . VAL A 1 121 ? 39.112 30.626 15.142 1.000 24.097 121 VAL A CA 1
ATOM 989 C C . VAL A 1 121 ? 40.372 29.860 15.563 1.000 27.191 121 VAL A C 1
ATOM 990 O O . VAL A 1 121 ? 40.950 29.163 14.756 1.000 25.100 121 VAL A O 1
ATOM 994 N N . SER A 1 122 ? 40.754 30.030 16.826 1.000 23.786 122 SER A N 1
ATOM 995 C CA . SER A 1 122 ? 41.894 29.393 17.456 1.000 26.498 122 SER A CA 1
ATOM 996 C C . SER A 1 122 ? 41.429 28.307 18.415 1.000 27.642 122 SER A C 1
ATOM 997 O O . SER A 1 122 ? 40.734 28.538 19.419 1.000 27.460 122 SER A O 1
ATOM 1000 N N . VAL A 1 123 ? 41.849 27.069 18.099 1.000 26.759 123 VAL A N 1
ATOM 1001 C CA . VAL A 1 123 ? 41.689 25.943 18.994 1.000 27.240 123 VAL A CA 1
ATOM 1002 C C . VAL A 1 123 ? 42.725 26.055 20.107 1.000 29.033 123 VAL A C 1
ATOM 1003 O O . VAL A 1 123 ? 42.464 25.643 21.211 1.000 32.708 123 VAL A O 1
ATOM 1007 N N 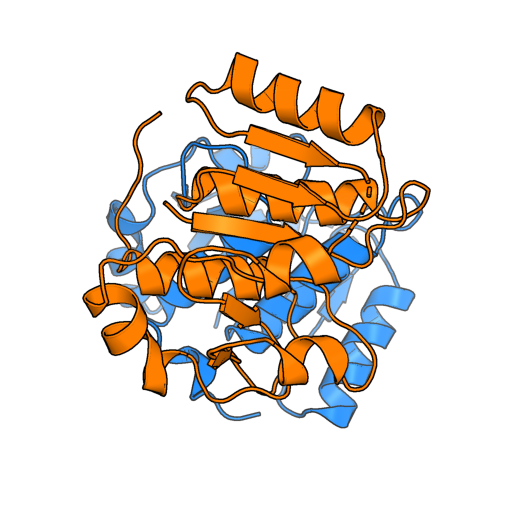. THR A 1 124 ? 43.856 26.677 19.836 1.000 29.491 124 THR A N 1
ATOM 1008 C CA . THR A 1 124 ? 44.856 26.987 20.843 1.000 29.706 124 THR A CA 1
ATOM 1009 C C . THR A 1 124 ? 45.645 28.130 20.242 1.000 28.919 124 THR A C 1
ATOM 1010 O O . THR A 1 124 ? 45.748 28.220 19.021 1.000 32.155 124 THR A O 1
ATOM 1014 N N . ASN A 1 125 ? 46.329 28.902 21.081 1.000 27.559 125 ASN A N 1
ATOM 1015 C CA . ASN A 1 125 ? 47.265 29.910 20.637 1.000 28.267 125 ASN A CA 1
ATOM 1016 C C . ASN A 1 125 ? 48.654 29.351 20.366 1.000 29.209 125 ASN A C 1
ATOM 1017 O O . ASN A 1 125 ? 49.544 30.080 19.940 1.000 29.325 125 ASN A O 1
ATOM 1022 N N . GLN A 1 126 ? 48.833 28.049 20.591 1.000 28.630 126 GLN A N 1
ATOM 1023 C CA . GLN A 1 126 ? 50.113 27.417 20.343 1.000 24.935 126 GLN A CA 1
ATOM 1024 C C . GLN A 1 126 ? 50.187 26.819 18.945 1.000 25.525 126 GLN A C 1
ATOM 1025 O O . GLN A 1 126 ? 49.187 26.492 18.350 1.000 26.562 126 GLN A O 1
ATOM 1031 N N . PRO A 1 127 ? 51.390 26.685 18.380 1.000 25.453 127 PRO A N 1
ATOM 1032 C CA . PRO A 1 127 ? 51.569 26.009 17.101 1.000 27.983 127 PRO A CA 1
ATOM 1033 C C . PRO A 1 127 ? 51.100 24.557 17.195 1.000 25.935 127 PRO A C 1
ATOM 1034 O O . PRO A 1 127 ? 51.450 23.823 18.128 1.000 25.962 127 PRO A O 1
ATOM 1038 N N . ILE A 1 128 ? 50.217 24.183 16.274 1.000 27.006 128 ILE A N 1
ATOM 1039 C CA . ILE A 1 128 ? 49.699 22.828 16.313 1.000 23.354 128 ILE A CA 1
ATOM 1040 C C . ILE A 1 128 ? 49.513 22.411 14.849 1.000 24.764 128 ILE A C 1
ATOM 1041 O O . ILE A 1 128 ? 49.592 23.200 13.923 1.000 29.281 128 ILE A O 1
ATOM 1046 N N . SER A 1 129 ? 49.236 21.140 14.691 1.000 27.000 129 SER A N 1
ATOM 1047 C CA . SER A 1 129 ? 48.873 20.580 13.418 1.000 24.238 129 SER A CA 1
ATOM 1048 C C . SER A 1 129 ? 47.493 21.073 12.976 1.000 22.857 129 SER A C 1
ATOM 1049 O O . SER A 1 129 ? 46.553 21.046 13.768 1.000 24.609 129 SER A O 1
ATOM 1052 N N . GLU A 1 130 ? 47.374 21.356 11.675 1.000 22.972 130 GLU A N 1
ATOM 1053 C CA . GLU A 1 130 ? 46.076 21.610 11.082 1.000 24.619 130 GLU A CA 1
ATOM 1054 C C . GLU A 1 130 ? 45.163 20.404 11.255 1.000 25.661 130 GLU A C 1
ATOM 1055 O O . GLU A 1 130 ? 43.956 20.546 11.235 1.000 21.157 130 GLU A O 1
ATOM 1061 N N . VAL A 1 131 ? 45.732 19.199 11.344 1.000 21.425 131 VAL A N 1
ATOM 1062 C CA . VAL A 1 131 ? 44.931 18.002 11.494 1.000 20.867 131 VAL A CA 1
ATOM 1063 C C . VAL A 1 131 ? 44.239 18.055 12.843 1.000 21.179 131 VAL A C 1
ATOM 1064 O O . VAL A 1 131 ? 43.050 17.809 12.914 1.000 21.352 131 VAL A O 1
AT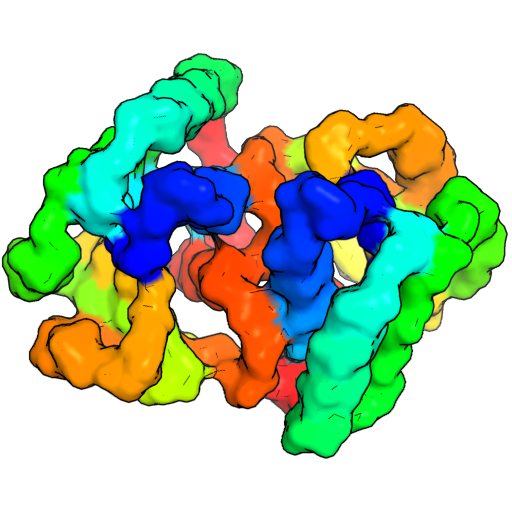OM 1068 N N . SER A 1 132 ? 45.003 18.374 13.903 1.000 21.117 132 SER A N 1
ATOM 1069 C CA . SER A 1 132 ? 44.410 18.393 15.245 1.000 22.900 132 SER A CA 1
ATOM 1070 C C . SER A 1 132 ? 43.497 19.616 15.419 1.000 23.103 132 SER A C 1
ATOM 1071 O O . SER A 1 132 ? 42.481 19.523 16.100 1.000 23.538 132 SER A O 1
ATOM 1074 N N . ALA A 1 133 ? 43.816 20.723 14.768 1.000 22.712 133 ALA A N 1
ATOM 1075 C CA . ALA A 1 133 ? 42.962 21.913 14.827 1.000 22.159 133 ALA A CA 1
ATOM 1076 C C . ALA A 1 133 ? 41.600 21.558 14.246 1.000 21.432 133 ALA A C 1
ATOM 1077 O O . ALA A 1 133 ? 40.557 21.836 14.849 1.000 23.016 133 ALA A O 1
ATOM 1079 N N . LEU A 1 134 ? 41.621 20.910 13.065 1.000 20.925 134 LEU A N 1
ATOM 1080 C CA . LEU A 1 134 ? 40.387 20.538 12.417 1.000 21.801 134 LEU A CA 1
ATOM 1081 C C . LEU A 1 134 ? 39.596 19.536 13.265 1.000 22.269 134 LEU A C 1
ATOM 1082 O O . LEU A 1 134 ? 38.379 19.676 13.403 1.0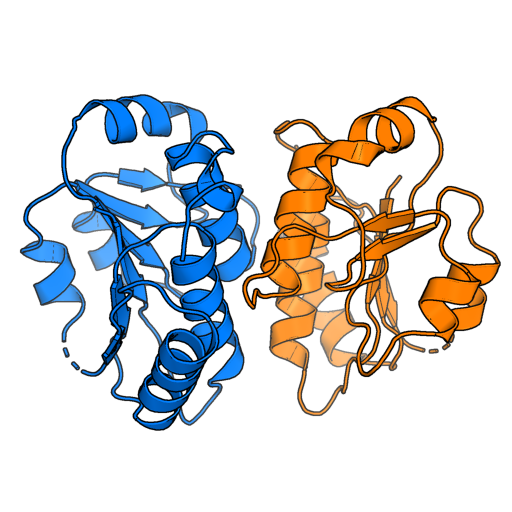00 21.448 134 LEU A O 1
ATOM 1087 N N . ALA A 1 135 ? 40.293 18.512 13.814 1.000 23.261 135 ALA A N 1
ATOM 1088 C CA . ALA A 1 135 ? 39.637 17.511 14.669 1.000 24.422 135 ALA A CA 1
ATOM 1089 C C . ALA A 1 135 ? 38.866 18.182 15.805 1.000 23.544 135 ALA A C 1
ATOM 1090 O O . ALA A 1 135 ? 37.696 17.900 16.025 1.000 23.459 135 ALA A O 1
ATOM 1092 N N . ILE A 1 136 ? 39.496 19.128 16.464 1.000 21.580 136 ILE A N 1
ATOM 1093 C CA . ILE A 1 136 ? 38.877 19.729 17.637 1.000 22.597 136 ILE A CA 1
ATOM 1094 C C . ILE A 1 136 ? 37.748 20.662 17.205 1.000 22.008 136 ILE A C 1
ATOM 1095 O O . ILE A 1 136 ? 36.656 20.675 17.814 1.000 24.092 136 ILE A O 1
ATOM 1100 N N . PHE A 1 137 ? 37.973 21.442 16.144 1.000 22.104 137 PHE A N 1
ATOM 1101 C CA . PHE A 1 137 ? 36.898 22.239 15.579 1.000 22.999 137 PHE A CA 1
ATOM 1102 C C . PHE A 1 137 ? 35.645 21.418 15.322 1.000 22.945 137 PHE A C 1
ATOM 1103 O O . PHE A 1 137 ? 34.520 21.762 15.746 1.000 24.867 137 PHE A O 1
ATOM 1111 N N . LEU A 1 138 ? 35.784 20.317 14.558 1.000 22.725 138 LEU A N 1
ATOM 1112 C CA . LEU A 1 138 ? 34.633 19.486 14.245 1.000 23.439 138 LEU A CA 1
ATOM 1113 C C . LEU A 1 138 ? 34.023 18.848 15.487 1.000 23.226 138 LEU A C 1
ATOM 1114 O O . LEU A 1 138 ? 32.801 18.731 15.597 1.000 24.408 138 LEU A O 1
ATOM 1119 N N . ASP A 1 139 ? 34.879 18.404 16.398 1.000 25.918 139 ASP A N 1
ATOM 1120 C CA . ASP A 1 139 ? 34.444 17.794 17.633 1.000 25.306 139 ASP A CA 1
ATOM 1121 C C . ASP A 1 139 ? 33.572 18.762 18.435 1.000 26.961 139 ASP A C 1
ATOM 1122 O O . ASP A 1 139 ? 32.552 18.340 18.980 1.000 28.630 139 ASP A O 1
ATOM 1127 N N . ARG A 1 140 ? 33.993 20.026 18.493 1.000 26.917 140 ARG A N 1
ATOM 1128 C CA . ARG A 1 140 ? 33.256 21.035 19.234 1.000 27.576 140 ARG A CA 1
ATOM 1129 C C . ARG A 1 140 ? 31.990 21.421 18.490 1.000 29.116 140 ARG A C 1
ATOM 1130 O O . ARG A 1 140 ? 30.931 21.583 19.112 1.000 29.836 140 ARG A O 1
ATOM 1138 N N . TYR A 1 141 ? 32.073 21.516 17.155 1.000 27.296 141 TYR A N 1
ATOM 1139 C CA . TYR A 1 141 ? 30.890 21.778 16.352 1.000 26.123 141 TYR A CA 1
ATOM 1140 C C . TYR A 1 141 ? 29.799 20.748 16.611 1.000 32.228 141 TYR A C 1
ATOM 1141 O O . TYR A 1 141 ? 28.621 21.119 16.812 1.000 27.775 141 TYR A O 1
ATOM 1150 N N . PHE A 1 142 ? 30.172 19.458 16.582 1.000 27.498 142 PHE A N 1
ATOM 1151 C CA . PHE A 1 142 ? 29.219 18.375 16.752 1.000 28.743 142 PHE A CA 1
ATOM 1152 C C . PHE A 1 142 ? 29.038 17.936 18.208 1.000 27.835 142 PHE A C 1
ATOM 1153 O O . PHE A 1 142 ? 28.405 16.903 18.438 1.000 31.451 142 PHE A O 1
ATOM 1161 N N . GLN A 1 143 ? 29.642 18.662 19.156 1.000 27.858 143 GLN A N 1
ATOM 1162 C CA . GLN A 1 143 ? 29.539 18.408 20.592 1.000 32.802 143 GLN A CA 1
ATOM 1163 C C . GLN A 1 143 ? 29.872 16.961 20.941 1.000 36.249 143 GLN A C 1
ATOM 1164 O O . GLN A 1 143 ? 29.235 16.360 21.796 1.000 33.049 143 GLN A O 1
ATOM 1170 N N . GLY A 1 144 ? 30.908 16.397 20.322 1.000 33.277 144 GLY A N 1
ATOM 1171 C CA . GLY A 1 144 ? 31.358 15.066 20.693 1.000 31.208 144 GLY A CA 1
ATOM 1172 C C . GLY A 1 144 ? 30.534 13.903 20.135 1.000 34.657 144 GLY A C 1
ATOM 1173 O O . GLY A 1 144 ? 30.875 12.763 20.398 1.000 40.473 144 GLY A O 1
ATOM 1174 N N . LYS A 1 145 ? 29.535 14.147 19.279 1.000 32.824 145 LYS A N 1
ATOM 1175 C CA . LYS A 1 145 ? 28.610 13.123 18.828 1.000 36.802 145 LYS A CA 1
ATOM 1176 C C . LYS A 1 145 ? 29.039 12.536 17.492 1.000 37.330 145 LYS A C 1
ATOM 1177 O O . LYS A 1 145 ? 28.440 11.567 17.026 1.000 35.543 145 LYS A O 1
ATOM 1183 N N . GLU A 1 146 ? 30.098 13.099 16.888 1.000 33.372 146 GLU A N 1
ATOM 1184 C CA . GLU A 1 146 ? 30.316 12.789 15.486 1.000 33.308 146 GLU A CA 1
ATOM 1185 C C . GLU A 1 146 ? 30.699 11.320 15.276 1.000 33.315 146 GLU A C 1
ATOM 1186 O O . GLU A 1 146 ? 30.562 10.792 14.165 1.000 36.540 146 GLU A O 1
ATOM 1192 N N . PHE A 1 147 ? 31.292 10.680 16.303 1.000 33.440 147 PHE A N 1
ATOM 1193 C CA . PHE A 1 147 ? 31.733 9.305 16.145 1.000 35.924 147 PHE A CA 1
ATOM 1194 C C . PHE A 1 147 ? 30.527 8.358 16.203 1.000 45.164 147 PHE A C 1
ATOM 1195 O O . PHE A 1 147 ? 30.681 7.192 15.855 1.000 48.707 147 PHE A O 1
ATOM 1203 N N . GLU A 1 148 ? 29.344 8.872 16.563 1.000 43.734 148 GLU A N 1
ATOM 1204 C CA . GLU A 1 148 ? 28.099 8.110 16.445 1.000 50.496 148 GLU A CA 1
ATOM 1205 C C . GLU A 1 148 ? 27.496 8.211 15.035 1.000 51.497 148 GLU A C 1
ATOM 1206 O O . GLU A 1 148 ? 26.520 7.526 14.720 1.000 41.901 148 GLU A O 1
ATOM 1212 N N . PHE A 1 149 ? 28.048 9.064 14.156 1.000 42.855 149 PHE A N 1
ATOM 1213 C CA . PHE A 1 149 ? 27.471 9.237 12.831 1.000 41.686 149 PHE A CA 1
ATOM 1214 C C . PHE A 1 149 ? 27.676 7.984 11.992 1.000 42.742 149 PHE A C 1
ATOM 1215 O O . PHE A 1 149 ? 28.714 7.319 12.080 1.000 38.151 149 PHE A O 1
ATOM 1223 N N . GLU A 1 150 ? 26.684 7.678 11.144 1.000 45.388 150 GLU A N 1
ATOM 1224 C CA . GLU A 1 150 ? 26.687 6.412 10.417 1.000 47.416 150 GLU A CA 1
ATOM 1225 C C . GLU A 1 150 ? 27.309 6.606 9.031 1.000 41.020 150 GLU A C 1
ATOM 1226 O O . GLU A 1 150 ? 27.113 7.638 8.376 1.000 47.057 150 GLU A O 1
ATOM 1232 N N . PHE A 1 151 ? 28.081 5.606 8.584 1.000 42.449 151 PHE A N 1
ATOM 1233 C CA . PHE A 1 151 ? 28.686 5.662 7.252 1.000 41.91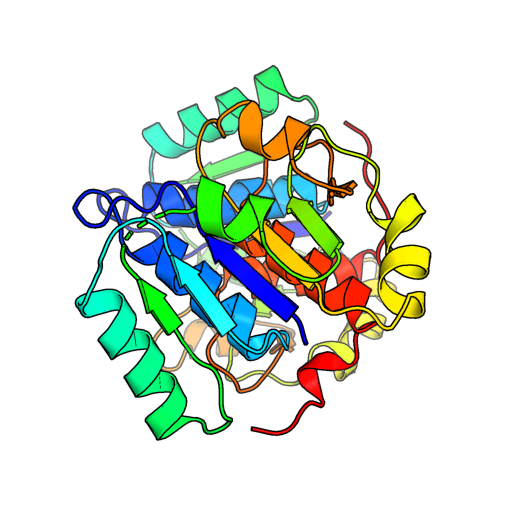8 151 PHE A CA 1
ATOM 1234 C C . PHE A 1 151 ? 27.948 4.678 6.317 1.000 43.810 151 PHE A C 1
ATOM 1235 O O . PHE A 1 151 ? 28.270 3.501 6.564 1.000 51.266 151 PHE A O 1
ATOM 1243 N N . MET B 1 1 ? 51.493 13.690 35.010 1.000 33.302 1 MET B N 1
ATOM 1244 C CA . MET B 1 1 ? 52.248 14.123 33.817 1.000 32.184 1 MET B CA 1
ATOM 1245 C C . MET B 1 1 ? 51.965 13.069 32.730 1.000 32.269 1 MET B C 1
ATOM 1246 O O . MET B 1 1 ? 51.856 11.889 33.042 1.000 33.235 1 MET B O 1
ATOM 1251 N N . ILE B 1 2 ? 51.794 13.521 31.486 1.000 30.080 2 ILE B N 1
ATOM 1252 C CA . ILE B 1 2 ? 51.609 12.625 30.339 1.000 28.372 2 ILE B CA 1
ATOM 1253 C C . ILE B 1 2 ? 52.837 12.733 29.464 1.000 26.150 2 ILE B C 1
ATOM 1254 O O . ILE B 1 2 ? 53.278 13.839 29.120 1.000 28.916 2 ILE B O 1
ATOM 1259 N N . THR B 1 3 ? 53.279 11.562 29.018 1.000 26.420 3 THR B N 1
ATOM 1260 C CA . THR B 1 3 ? 54.360 11.436 28.093 1.000 25.073 3 THR B CA 1
ATOM 1261 C C . THR B 1 3 ? 53.760 10.698 26.891 1.000 25.538 3 THR B C 1
ATOM 1262 O O . THR B 1 3 ? 53.081 9.685 27.051 1.000 24.294 3 THR B O 1
ATOM 1266 N N . VAL B 1 4 ? 54.033 11.252 25.736 1.000 22.575 4 VAL B N 1
ATOM 1267 C CA . VAL B 1 4 ? 53.746 10.587 24.464 1.000 23.703 4 VAL B CA 1
ATOM 1268 C C . VAL B 1 4 ? 54.977 9.801 24.036 1.000 21.405 4 VAL B C 1
ATOM 1269 O O . VAL B 1 4 ? 56.130 10.272 24.057 1.000 23.291 4 VAL B O 1
ATOM 1273 N N . LEU B 1 5 ? 54.737 8.537 23.670 1.000 21.960 5 LEU B N 1
ATOM 1274 C CA . LEU B 1 5 ? 55.738 7.688 23.086 1.000 22.606 5 LEU B CA 1
ATOM 1275 C C . LEU B 1 5 ? 55.360 7.443 21.623 1.000 23.133 5 LEU B C 1
ATOM 1276 O O . LEU B 1 5 ? 54.359 6.803 21.332 1.000 23.386 5 LEU B O 1
ATOM 1281 N N . ARG B 1 6 ? 56.114 8.054 20.722 1.000 22.054 6 ARG B N 1
ATOM 1282 C CA . ARG B 1 6 ? 55.840 8.003 19.305 1.000 23.624 6 ARG B CA 1
ATOM 1283 C C . ARG B 1 6 ? 56.822 7.027 18.685 1.000 23.247 6 ARG B C 1
ATOM 1284 O O . ARG B 1 6 ? 58.051 7.211 18.741 1.000 23.766 6 ARG B O 1
ATOM 1292 N N . ILE B 1 7 ? 56.259 5.962 18.100 1.000 22.497 7 ILE B N 1
ATOM 1293 C CA . ILE B 1 7 ? 57.050 4.942 17.465 1.000 24.982 7 ILE B CA 1
ATOM 1294 C C . ILE B 1 7 ? 56.807 4.941 15.948 1.000 23.578 7 ILE B C 1
ATOM 1295 O O . ILE B 1 7 ? 55.847 5.547 15.456 1.000 22.796 7 ILE B O 1
ATOM 1300 N N . ASN B 1 8 ? 57.653 4.174 15.247 1.000 24.882 8 ASN B N 1
ATOM 1301 C CA . ASN B 1 8 ? 57.644 4.102 13.784 1.000 24.764 8 ASN B CA 1
ATOM 1302 C C . ASN B 1 8 ? 57.957 5.450 13.140 1.000 25.506 8 ASN B C 1
ATOM 1303 O O . ASN B 1 8 ? 57.505 5.753 12.029 1.000 26.468 8 ASN B O 1
ATOM 1308 N N . HIS B 1 9 ? 58.792 6.242 13.802 1.000 24.836 9 HIS B N 1
ATOM 1309 C CA . HIS B 1 9 ? 59.322 7.440 13.192 1.000 26.367 9 HIS B CA 1
ATOM 1310 C C . HIS B 1 9 ? 60.485 7.053 12.283 1.000 28.984 9 HIS B C 1
ATOM 1311 O O . HIS B 1 9 ? 61.450 6.465 12.754 1.000 26.630 9 HIS B O 1
ATOM 1318 N N . ARG B 1 10 ? 60.377 7.423 11.004 1.000 28.152 10 ARG B N 1
ATOM 1319 C CA . ARG B 1 10 ? 61.442 7.227 10.029 1.000 29.410 10 ARG B CA 1
ATOM 1320 C C . ARG B 1 10 ? 62.020 8.617 9.740 1.000 29.049 10 ARG B C 1
ATOM 1321 O O . ARG B 1 10 ? 61.341 9.451 9.131 1.000 31.658 10 ARG B O 1
ATOM 1329 N N . PRO B 1 11 ? 63.221 8.911 10.252 1.000 27.381 11 PRO B N 1
ATOM 1330 C CA . PRO B 1 11 ? 63.864 10.222 10.123 1.000 30.750 11 PRO B CA 1
ATOM 1331 C C . PRO B 1 11 ? 63.889 10.743 8.697 1.000 31.131 11 PRO B C 1
ATOM 1332 O O . PRO B 1 11 ? 63.692 11.943 8.473 1.000 30.389 11 PRO B O 1
ATOM 1336 N N . TYR B 1 12 ? 64.097 9.839 7.735 1.000 28.689 12 TYR B N 1
ATOM 1337 C CA . TYR B 1 12 ? 64.198 10.281 6.350 1.000 30.170 12 TYR B CA 1
ATOM 1338 C C . TYR B 1 12 ? 62.859 10.449 5.651 1.000 29.330 12 TYR B C 1
ATOM 1339 O O . TYR B 1 12 ? 62.897 10.782 4.483 1.000 32.095 12 TYR B O 1
ATOM 1348 N N . ARG B 1 13 ? 61.707 10.179 6.306 1.000 29.401 13 ARG B N 1
ATOM 1349 C CA . ARG B 1 13 ? 60.386 10.330 5.693 1.000 30.405 13 ARG B CA 1
ATOM 1350 C C . ARG B 1 13 ? 59.394 11.083 6.591 1.000 30.268 13 ARG B C 1
ATOM 1351 O O . ARG B 1 13 ? 58.520 11.796 6.074 1.000 31.542 13 ARG B O 1
ATOM 1359 N N . ASP B 1 14 ? 59.501 10.960 7.926 1.000 30.357 14 ASP B N 1
ATOM 1360 C CA . ASP B 1 14 ? 58.354 11.267 8.787 1.000 30.317 14 ASP B CA 1
ATOM 1361 C C . ASP B 1 14 ? 58.552 12.511 9.637 1.000 30.533 14 ASP B C 1
ATOM 1362 O O . ASP B 1 14 ? 57.847 12.711 10.617 1.000 29.076 14 ASP B O 1
ATOM 1367 N N . LYS B 1 15 ? 59.451 13.400 9.258 1.000 30.729 15 LYS B N 1
ATOM 1368 C CA . LYS B 1 15 ? 59.718 14.557 10.093 1.000 33.093 15 LYS B CA 1
ATOM 1369 C C . LYS B 1 15 ? 58.445 15.376 10.284 1.000 30.648 15 LYS B C 1
ATOM 1370 O O . LYS B 1 15 ? 58.162 15.788 11.411 1.000 30.490 15 LYS B O 1
ATOM 1376 N N . ARG B 1 16 ? 57.692 15.587 9.198 1.000 33.019 16 ARG B N 1
ATOM 1377 C CA . ARG B 1 16 ? 56.511 16.430 9.258 1.000 36.109 16 ARG B CA 1
ATOM 1378 C C . ARG B 1 16 ? 55.466 15.796 10.180 1.000 29.641 16 ARG B C 1
ATOM 1379 O O . ARG B 1 16 ? 55.011 16.433 11.142 1.000 28.354 16 ARG B O 1
ATOM 1387 N N . ILE B 1 17 ? 55.086 14.536 9.925 1.000 25.039 17 ILE B N 1
ATOM 1388 C CA . ILE B 1 17 ? 54.022 13.947 10.699 1.000 27.843 17 ILE B CA 1
ATOM 1389 C C . ILE B 1 17 ? 54.421 13.851 12.175 1.000 24.656 17 ILE B C 1
ATOM 1390 O O . ILE B 1 17 ? 53.589 14.129 13.072 1.000 23.726 17 ILE B O 1
ATOM 1395 N N . THR B 1 18 ? 55.698 13.533 12.426 1.000 23.917 18 THR B N 1
ATOM 1396 C CA . THR B 1 18 ? 56.135 13.380 13.825 1.000 23.766 18 THR B CA 1
ATOM 1397 C C . THR B 1 18 ? 56.169 14.740 14.517 1.000 21.810 18 THR B C 1
ATOM 1398 O O . THR B 1 18 ? 55.806 14.881 15.698 1.000 21.924 18 THR B O 1
ATOM 1402 N N . THR B 1 19 ? 56.509 15.759 13.733 1.000 23.613 19 THR B N 1
ATOM 1403 C CA . THR B 1 19 ? 56.466 17.113 14.232 1.000 24.628 19 THR B CA 1
ATOM 1404 C C . THR B 1 19 ? 55.059 17.485 14.634 1.000 23.706 19 THR B C 1
ATOM 1405 O O . THR B 1 19 ? 54.826 18.052 15.692 1.000 22.904 19 THR B O 1
ATOM 1409 N N . HIS B 1 20 ? 54.115 17.217 13.731 1.000 21.690 20 HIS B N 1
ATOM 1410 C CA . HIS B 1 20 ? 52.709 17.423 14.046 1.000 22.791 20 HIS B CA 1
ATOM 1411 C C . HIS B 1 20 ? 52.245 16.667 15.297 1.000 23.655 20 HIS B C 1
ATOM 1412 O O . HIS B 1 20 ? 51.478 17.221 16.047 1.000 22.082 20 HIS B O 1
ATOM 1419 N N . VAL B 1 21 ? 52.666 15.391 15.502 1.000 21.681 21 VAL B N 1
ATOM 1420 C CA . VAL B 1 21 ? 52.365 14.687 16.729 1.000 21.666 21 VAL B CA 1
ATOM 1421 C C . VAL B 1 21 ? 52.939 15.436 17.937 1.000 21.240 21 VAL B C 1
ATOM 1422 O O . VAL B 1 21 ? 52.219 15.600 18.917 1.000 21.871 21 VAL B O 1
ATOM 1426 N N . ALA B 1 22 ? 54.209 15.868 17.880 1.000 22.948 22 ALA B N 1
ATOM 1427 C CA . ALA B 1 22 ? 54.875 16.516 19.020 1.000 22.312 22 ALA B CA 1
ATOM 1428 C C . ALA B 1 22 ? 54.204 17.834 19.360 1.000 21.468 22 ALA B C 1
ATOM 1429 O O . ALA B 1 22 ? 53.985 18.125 20.542 1.000 22.192 22 ALA B O 1
ATOM 1431 N N . LEU B 1 23 ? 53.881 18.638 18.339 1.000 22.616 23 LEU B N 1
ATOM 1432 C CA . LEU B 1 23 ? 53.256 19.938 18.615 1.000 25.554 23 LEU B CA 1
ATOM 1433 C C . LEU B 1 23 ? 51.877 19.743 19.218 1.000 23.477 23 LEU B C 1
ATOM 1434 O O . LEU B 1 23 ? 51.453 20.493 20.085 1.000 22.711 23 LEU B O 1
ATOM 1439 N N . THR B 1 24 ? 51.132 18.731 18.758 1.000 22.942 24 THR B N 1
ATOM 1440 C CA . THR B 1 24 ? 49.818 18.434 19.297 1.000 21.446 24 THR B CA 1
ATOM 1441 C C . THR B 1 24 ? 49.966 17.972 20.768 1.000 23.528 24 THR B C 1
ATOM 1442 O O . THR B 1 24 ? 49.244 18.400 21.635 1.000 23.388 24 THR B O 1
ATOM 1446 N N . ALA B 1 25 ? 50.915 17.086 21.025 1.000 22.200 25 ALA B N 1
ATOM 1447 C CA . ALA B 1 25 ? 51.171 16.622 22.385 1.000 24.240 25 ALA B CA 1
ATOM 1448 C C . ALA B 1 25 ? 51.424 17.825 23.318 1.000 23.354 25 ALA B C 1
ATOM 1449 O O . ALA B 1 25 ? 50.798 17.958 24.365 1.000 26.095 25 ALA B O 1
ATOM 1451 N N . ARG B 1 26 ? 52.320 18.684 22.892 1.000 22.479 26 ARG B N 1
ATOM 1452 C CA . ARG B 1 26 ? 52.682 19.857 23.691 1.000 23.371 26 ARG B CA 1
ATOM 1453 C C . ARG B 1 26 ? 51.463 20.758 23.917 1.000 26.113 26 ARG B C 1
ATOM 1454 O O . ARG B 1 26 ? 51.174 21.167 25.046 1.000 26.046 26 ARG B O 1
ATOM 1462 N N . ALA B 1 27 ? 50.757 21.109 22.841 1.000 23.472 27 ALA B N 1
ATOM 1463 C CA . ALA B 1 27 ? 49.675 22.096 22.937 1.000 23.916 27 ALA B CA 1
ATOM 1464 C C . ALA B 1 27 ? 48.521 21.625 23.792 1.000 28.875 27 ALA B C 1
ATOM 1465 O O . ALA B 1 27 ? 47.831 22.428 24.429 1.000 27.231 27 ALA B O 1
ATOM 1467 N N . PHE B 1 28 ? 48.295 20.314 23.826 1.000 25.869 28 PHE B N 1
ATOM 1468 C CA . PHE B 1 28 ? 47.113 19.772 24.431 1.000 28.214 28 PHE B CA 1
ATOM 1469 C C . PHE B 1 28 ? 47.481 19.061 25.735 1.000 25.176 28 PHE B C 1
ATOM 1470 O O . PHE B 1 28 ? 46.660 18.296 26.205 1.000 29.613 28 PHE B O 1
ATOM 1478 N N . GLY B 1 29 ? 48.644 19.377 26.293 1.000 26.337 29 GLY B N 1
ATOM 1479 C CA . GLY B 1 29 ? 48.883 19.257 27.734 1.000 29.561 29 GLY B CA 1
ATOM 1480 C C . GLY B 1 29 ? 49.796 18.090 28.152 1.000 31.610 29 GLY B C 1
ATOM 1481 O O . GLY B 1 29 ? 49.994 17.819 29.355 1.000 29.140 29 GLY B O 1
ATOM 1482 N N . ALA B 1 30 ? 50.396 17.387 27.182 1.000 27.390 30 ALA B N 1
ATOM 1483 C CA . ALA B 1 30 ? 51.463 16.446 27.518 1.000 27.759 30 ALA B CA 1
ATOM 1484 C C . ALA B 1 30 ? 52.726 17.198 27.929 1.000 28.145 30 ALA B C 1
ATOM 1485 O O . ALA B 1 30 ? 53.014 18.292 27.4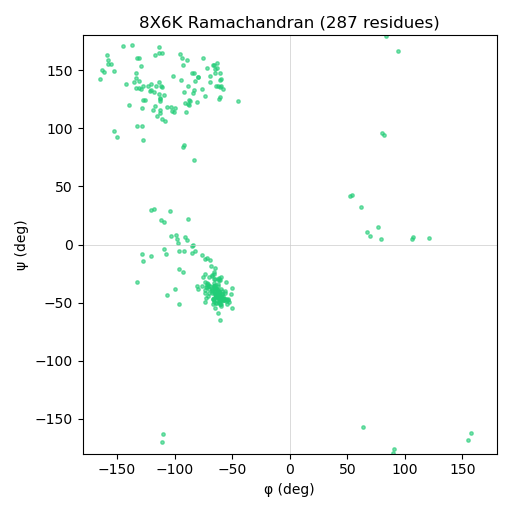33 1.000 31.655 30 ALA B O 1
ATOM 1487 N N . SER B 1 31 ? 53.546 16.562 28.776 1.000 27.620 31 SER B N 1
ATOM 1488 C CA . SER B 1 31 ? 54.780 17.185 29.272 1.000 29.585 31 SER B CA 1
ATOM 1489 C C . SER B 1 31 ? 56.012 16.796 28.487 1.000 28.015 31 SER B C 1
ATOM 1490 O O . SER B 1 31 ? 57.086 17.425 28.558 1.000 27.909 31 SER B O 1
ATOM 1493 N N . ALA B 1 32 ? 55.925 15.656 27.781 1.000 26.719 32 ALA B N 1
ATOM 1494 C CA . ALA B 1 32 ? 57.096 15.121 27.118 1.000 25.608 32 ALA B CA 1
ATOM 1495 C C . ALA B 1 32 ? 56.681 14.237 25.947 1.000 24.584 32 ALA B C 1
ATOM 1496 O O . ALA B 1 32 ? 55.573 13.693 25.964 1.000 23.471 32 ALA B O 1
ATOM 1498 N N . ILE B 1 33 ? 57.607 14.120 25.003 1.000 26.104 33 ILE B N 1
ATOM 1499 C CA . ILE B 1 33 ? 57.512 13.116 23.945 1.000 23.572 33 ILE B CA 1
ATOM 1500 C C . ILE B 1 33 ? 58.839 12.375 23.856 1.000 25.398 33 ILE B C 1
ATOM 1501 O O . ILE B 1 33 ? 59.935 12.931 23.981 1.000 26.160 33 ILE B O 1
ATOM 1506 N N . LEU B 1 34 ? 58.728 11.051 23.632 1.000 24.565 34 LEU B N 1
ATOM 1507 C CA . LEU B 1 34 ? 59.857 10.199 23.332 1.000 23.027 34 LEU B CA 1
ATOM 1508 C C . LEU B 1 34 ? 59.606 9.573 21.962 1.000 21.627 34 LEU B C 1
ATOM 1509 O O . LEU B 1 34 ? 58.478 9.151 21.686 1.000 25.008 34 LEU B O 1
ATOM 1514 N N . VAL B 1 35 ? 60.622 9.623 21.123 1.000 23.740 35 VAL B N 1
ATOM 1515 C CA . VAL B 1 35 ? 60.530 9.134 19.767 1.000 24.763 35 VAL B CA 1
ATOM 1516 C C . VAL B 1 35 ? 61.502 7.975 19.625 1.000 25.758 35 VAL B C 1
ATOM 1517 O O . VAL B 1 35 ? 62.646 8.091 20.044 1.000 27.316 35 VAL B O 1
ATOM 1521 N N . ASP B 1 36 ? 61.071 6.905 18.971 1.000 26.400 36 ASP B N 1
ATOM 1522 C CA . ASP B 1 36 ? 61.949 5.739 18.845 1.000 26.301 36 ASP B CA 1
ATOM 1523 C C . ASP B 1 36 ? 63.263 6.047 18.105 1.000 27.363 36 ASP B C 1
ATOM 1524 O O . ASP B 1 36 ? 64.362 5.851 18.653 1.000 29.084 36 ASP B O 1
ATOM 1529 N N . GLU B 1 37 ? 63.187 6.405 16.821 1.000 29.579 37 GLU B N 1
ATOM 1530 C CA . GLU B 1 37 ? 64.398 6.602 16.035 1.000 31.064 37 GLU B CA 1
ATOM 1531 C C . GLU B 1 37 ? 65.057 7.938 16.386 1.000 30.370 37 GLU B C 1
ATOM 1532 O O . GLU B 1 37 ? 64.425 8.989 16.496 1.000 29.785 37 GLU B O 1
ATOM 1538 N N . ARG B 1 38 ? 66.378 7.895 16.579 1.000 29.557 38 ARG B N 1
ATOM 1539 C CA . ARG B 1 38 ? 67.128 9.113 16.832 1.000 31.363 38 ARG B CA 1
ATOM 1540 C C . ARG B 1 38 ? 66.925 10.084 15.654 1.000 27.619 38 ARG B C 1
ATOM 1541 O O . ARG B 1 38 ? 66.996 9.710 14.472 1.000 31.095 38 ARG B O 1
ATOM 1549 N N . ASP B 1 39 ? 66.643 11.347 15.977 1.000 32.179 39 ASP B N 1
ATOM 1550 C CA . ASP B 1 39 ? 66.485 12.370 14.959 1.000 30.732 39 ASP B CA 1
ATOM 1551 C C . ASP B 1 39 ? 66.898 13.721 15.536 1.000 35.216 39 ASP B C 1
ATOM 1552 O O . ASP B 1 39 ? 66.090 14.411 16.144 1.000 28.425 39 ASP B O 1
ATOM 1557 N N . GLU B 1 40 ? 68.174 14.092 15.356 1.000 32.770 40 GLU B N 1
ATOM 1558 C CA . GLU B 1 40 ? 68.657 15.368 15.890 1.000 39.867 40 GLU B CA 1
ATOM 1559 C C . GLU B 1 40 ? 67.954 16.552 15.238 1.000 34.844 40 GLU B C 1
ATOM 1560 O O . GLU B 1 40 ? 67.666 17.526 15.917 1.000 38.567 40 GLU B O 1
ATOM 1566 N N . THR B 1 41 ? 67.655 16.494 13.937 1.000 34.109 41 THR B N 1
ATOM 1567 C CA . THR B 1 41 ? 66.958 17.582 13.270 1.000 36.784 41 THR B CA 1
ATOM 1568 C C . THR B 1 41 ? 65.571 17.809 13.867 1.000 43.093 41 THR B C 1
ATOM 1569 O O . THR B 1 41 ? 65.156 18.940 14.075 1.000 35.476 41 THR B O 1
ATOM 1573 N N . LEU B 1 42 ? 64.844 16.733 14.178 1.000 34.692 42 LEU B N 1
ATOM 1574 C CA . LEU B 1 42 ? 63.575 16.880 14.859 1.000 30.630 42 LEU B CA 1
ATOM 1575 C C . LEU B 1 42 ? 63.759 17.495 16.255 1.000 32.871 42 LEU B C 1
ATOM 1576 O O . LEU B 1 42 ? 62.971 18.318 16.674 1.000 28.681 42 LEU B O 1
ATOM 1581 N N . GLU B 1 43 ? 64.751 17.042 17.009 1.000 29.616 43 GLU B N 1
ATOM 1582 C CA . GLU B 1 43 ? 64.971 17.570 18.337 1.000 31.361 43 GLU B CA 1
ATOM 1583 C C . GLU B 1 43 ? 65.141 19.098 18.259 1.000 30.787 43 GLU B C 1
ATOM 1584 O O . GLU B 1 43 ? 64.545 19.829 19.047 1.000 32.823 43 GLU B O 1
ATOM 1590 N N . ASN B 1 44 ? 65.966 19.529 17.302 1.000 34.832 44 ASN B N 1
ATOM 1591 C CA . ASN B 1 44 ? 66.317 20.933 17.105 1.000 37.735 44 ASN B CA 1
ATOM 1592 C C . ASN B 1 44 ? 65.074 21.714 16.711 1.000 37.962 44 ASN B C 1
ATOM 1593 O O . ASN B 1 44 ? 64.829 22.766 17.284 1.000 36.094 44 ASN B O 1
ATOM 1598 N N . THR B 1 45 ? 64.229 21.177 15.819 1.000 35.289 45 THR B N 1
ATOM 1599 C CA . THR B 1 45 ? 62.985 21.854 15.479 1.000 35.513 45 THR B CA 1
ATOM 1600 C C . THR B 1 45 ? 62.099 22.050 16.698 1.000 35.255 45 THR B C 1
ATOM 1601 O O . THR B 1 45 ? 61.556 23.119 16.937 1.000 29.973 45 THR B O 1
ATOM 1605 N N . ILE B 1 46 ? 61.865 20.972 17.435 1.000 30.950 46 ILE B N 1
ATOM 1606 C CA . ILE B 1 46 ? 60.900 21.041 18.525 1.000 32.657 46 ILE B CA 1
ATOM 1607 C C . ILE B 1 46 ? 61.489 21.912 19.637 1.000 29.845 46 ILE B C 1
ATOM 1608 O O . ILE B 1 46 ? 60.770 22.695 20.276 1.000 33.526 46 ILE B O 1
ATOM 1613 N N . ARG B 1 47 ? 62.799 21.735 19.925 1.000 31.955 47 ARG B N 1
ATOM 1614 C CA . ARG B 1 47 ? 63.402 22.527 20.985 1.000 36.932 47 ARG B CA 1
ATOM 1615 C C . ARG B 1 47 ? 63.330 24.006 20.616 1.000 34.043 47 ARG B C 1
ATOM 1616 O O . ARG B 1 47 ? 63.110 24.849 21.490 1.000 33.537 47 ARG B O 1
ATOM 1624 N N . GLY B 1 48 ? 63.438 24.315 19.324 1.000 33.408 48 GLY B N 1
ATOM 1625 C CA . GLY B 1 48 ? 63.200 25.657 18.829 1.000 36.731 48 GLY B CA 1
ATOM 1626 C C . GLY B 1 48 ? 61.803 26.199 19.157 1.000 37.808 48 GLY B C 1
ATOM 1627 O O . GLY B 1 48 ? 61.635 27.317 19.638 1.000 37.422 48 GLY B O 1
ATOM 1628 N N . VAL B 1 49 ? 60.754 25.394 18.929 1.000 31.624 49 VAL B N 1
ATOM 1629 C CA . VAL B 1 49 ? 59.413 25.807 19.268 1.000 31.404 49 VAL B CA 1
ATOM 1630 C C . VAL B 1 49 ? 59.272 26.083 20.759 1.000 29.710 49 VAL B C 1
ATOM 1631 O O . VAL B 1 49 ? 58.666 27.071 21.163 1.000 33.795 49 VAL B O 1
ATOM 1635 N N . ILE B 1 50 ? 59.763 25.153 21.573 1.000 33.290 50 ILE B N 1
ATOM 1636 C CA . ILE B 1 50 ? 59.668 25.246 23.017 1.000 39.120 50 ILE B CA 1
ATOM 1637 C C . ILE B 1 50 ? 60.341 26.548 23.466 1.000 41.990 50 ILE B C 1
ATOM 1638 O O . ILE B 1 50 ? 59.746 27.291 24.252 1.000 39.851 50 ILE B O 1
ATOM 1643 N N . SER B 1 51 ? 61.537 26.838 22.932 1.000 40.839 51 SER B N 1
ATOM 1644 C CA . SER B 1 51 ? 62.221 28.097 23.237 1.000 51.115 51 SER B CA 1
ATOM 1645 C C . SER B 1 51 ? 61.367 29.307 22.864 1.000 48.722 51 SER B C 1
ATOM 1646 O O . SER B 1 51 ? 61.283 30.254 23.640 1.000 47.030 51 SER B O 1
ATOM 1649 N N . ASN B 1 52 ? 60.810 29.299 21.649 1.000 43.841 52 ASN B N 1
ATOM 1650 C CA . ASN B 1 52 ? 60.062 30.434 21.129 1.000 38.259 52 ASN B CA 1
ATOM 1651 C C . ASN B 1 52 ? 58.700 30.565 21.809 1.000 43.098 52 ASN B C 1
ATOM 1652 O O . ASN B 1 52 ? 58.248 31.677 22.009 1.000 39.006 52 ASN B O 1
ATOM 1657 N N . PHE B 1 53 ? 58.012 29.468 22.153 1.000 34.801 53 PHE B N 1
ATOM 1658 C CA . PHE B 1 53 ? 56.640 29.592 22.637 1.000 32.617 53 PHE B CA 1
ATOM 1659 C C . PHE B 1 53 ? 56.519 29.298 24.124 1.000 32.093 53 PHE B C 1
ATOM 1660 O O . PHE B 1 53 ? 55.428 29.445 24.695 1.000 34.348 53 PHE B O 1
ATOM 1668 N N . GLY B 1 54 ? 57.617 28.901 24.798 1.000 33.858 54 GLY B N 1
ATOM 1669 C CA . GLY B 1 54 ? 57.569 28.799 26.255 1.000 38.058 54 GLY B CA 1
ATOM 1670 C C . GLY B 1 54 ? 57.233 27.422 26.827 1.000 40.824 54 GLY B C 1
ATOM 1671 O O . GLY B 1 54 ? 56.829 26.490 26.115 1.000 34.516 54 GLY B O 1
ATOM 1672 N N . GLY B 1 55 ? 57.465 27.278 28.137 1.000 38.741 55 GLY B N 1
ATOM 1673 C CA . GLY B 1 55 ? 57.131 26.075 28.878 1.000 36.452 55 GLY B CA 1
ATOM 1674 C C . GLY B 1 55 ? 58.288 25.094 28.871 1.000 33.086 55 GLY B C 1
ATOM 1675 O O . GLY B 1 55 ? 59.352 25.419 28.353 1.000 34.989 55 GLY B O 1
ATOM 1676 N N . SER B 1 56 ? 58.082 23.942 29.524 1.000 34.847 56 SER B N 1
ATOM 1677 C CA . SER B 1 56 ? 59.151 22.976 29.768 1.000 38.638 56 SER B CA 1
ATOM 1678 C C . SER B 1 56 ? 58.860 21.641 29.087 1.000 38.013 56 SER B C 1
ATOM 1679 O O . SER B 1 56 ? 59.342 20.609 29.527 1.000 31.899 56 SER B O 1
ATOM 1682 N N . PHE B 1 57 ? 58.151 21.679 27.951 1.000 32.230 57 PHE B N 1
ATOM 1683 C CA . PHE B 1 57 ? 57.958 20.422 27.222 1.000 31.372 57 PHE B CA 1
ATOM 1684 C C . PHE B 1 57 ? 59.300 19.853 26.814 1.000 30.022 57 PHE B C 1
ATOM 1685 O O . PHE B 1 57 ? 60.186 20.565 26.349 1.000 29.660 57 PHE B O 1
ATOM 1693 N N . SER B 1 58 ? 59.421 18.516 26.902 1.000 24.446 58 SER B N 1
ATOM 1694 C CA . SER B 1 58 ? 60.644 17.795 26.646 1.000 25.569 58 SER B CA 1
ATOM 1695 C C . SER B 1 58 ? 60.473 16.926 25.395 1.000 25.181 58 SER B C 1
ATOM 1696 O O . SER B 1 58 ? 59.453 16.240 25.341 1.000 25.819 58 SER B O 1
ATOM 1699 N N . ILE B 1 59 ? 61.497 16.860 24.556 1.000 25.926 59 ILE B N 1
ATOM 1700 C CA . ILE B 1 59 ? 61.621 15.830 23.515 1.000 26.127 59 ILE B CA 1
ATOM 1701 C C . ILE B 1 59 ? 62.929 15.070 23.685 1.000 29.182 59 ILE B C 1
ATOM 1702 O O . ILE B 1 59 ? 63.994 15.674 23.857 1.000 29.339 59 ILE B O 1
ATOM 1707 N N . LYS B 1 60 ? 62.830 13.741 23.557 1.000 26.249 60 LYS B N 1
ATOM 1708 C CA . LYS B 1 60 ? 63.976 12.869 23.471 1.000 28.803 60 LYS B CA 1
ATOM 1709 C C . LYS B 1 60 ? 63.730 11.913 22.317 1.000 28.646 60 LYS B C 1
ATOM 1710 O O . LYS B 1 60 ? 62.561 11.604 22.026 1.000 27.115 60 LYS B O 1
ATOM 1716 N N . THR B 1 61 ? 64.803 11.588 21.602 1.000 28.246 61 THR B N 1
ATOM 1717 C CA . THR B 1 61 ? 64.737 10.662 20.481 1.000 25.838 61 THR B CA 1
ATOM 1718 C C . THR B 1 61 ? 65.842 9.615 20.632 1.000 30.766 61 THR B C 1
ATOM 1719 O O . THR B 1 61 ? 66.807 9.840 21.369 1.000 31.017 61 THR B O 1
ATOM 1723 N N . GLY B 1 62 ? 65.685 8.492 19.947 1.000 28.533 62 GLY B N 1
ATOM 1724 C CA . GLY B 1 62 ? 66.642 7.387 20.006 1.000 29.761 62 GLY B CA 1
ATOM 1725 C C . GLY B 1 62 ? 66.339 6.579 21.264 1.000 32.362 62 GLY B C 1
ATOM 1726 O O . GLY B 1 62 ? 67.140 6.500 22.182 1.000 39.207 62 GLY B O 1
ATOM 1737 N N . ASN B 1 64 ? 64.355 3.246 23.205 1.000 30.395 64 ASN B N 1
ATOM 1738 C CA . ASN B 1 64 ? 63.941 1.852 23.075 1.000 29.177 64 ASN B CA 1
ATOM 1739 C C . ASN B 1 64 ? 62.491 1.771 23.526 1.000 26.511 64 ASN B C 1
ATOM 1740 O O . ASN B 1 64 ? 62.179 1.808 24.710 1.000 26.293 64 ASN B O 1
ATOM 1745 N N . TRP B 1 65 ? 61.555 1.702 22.562 1.000 27.544 65 TRP B N 1
ATOM 1746 C CA . TRP B 1 65 ? 60.170 1.988 22.913 1.000 25.535 65 TRP B CA 1
ATOM 1747 C C . TRP B 1 65 ? 59.592 0.877 23.795 1.000 27.151 65 TRP B C 1
ATOM 1748 O O . TRP B 1 65 ? 58.802 1.133 24.673 1.000 24.567 65 TRP B O 1
ATOM 1759 N N . ILE B 1 66 ? 59.949 -0.375 23.500 1.000 28.210 66 ILE B N 1
ATOM 1760 C CA . ILE B 1 66 ? 59.451 -1.480 24.321 1.000 30.309 66 ILE B CA 1
ATOM 1761 C C . ILE B 1 66 ? 59.937 -1.281 25.745 1.000 28.654 66 ILE B C 1
ATOM 1762 O O . ILE B 1 66 ? 59.160 -1.437 26.668 1.000 28.821 66 ILE B O 1
ATOM 1767 N N . GLN B 1 67 ? 61.200 -0.918 25.941 1.000 28.153 67 GLN B N 1
ATOM 1768 C CA . GLN B 1 67 ? 61.630 -0.747 27.329 1.000 29.628 67 GLN B CA 1
ATOM 1769 C C . GLN B 1 67 ? 60.950 0.447 28.010 1.000 30.938 67 GLN B C 1
ATOM 1770 O O . GLN B 1 67 ? 60.576 0.386 29.203 1.000 30.100 67 GLN B O 1
ATOM 1776 N N . GLU B 1 68 ? 60.778 1.566 27.254 1.000 27.753 68 GLU B N 1
ATOM 1777 C CA . GLU B 1 68 ? 60.181 2.730 27.848 1.000 28.287 68 GLU B CA 1
ATOM 1778 C C . GLU B 1 68 ? 58.737 2.434 28.241 1.000 26.245 68 GLU B C 1
ATOM 1779 O O . GLU B 1 68 ? 58.245 2.897 29.278 1.000 29.181 68 GLU B O 1
ATOM 1785 N N . PHE B 1 69 ? 58.013 1.716 27.379 1.000 25.515 69 PHE B N 1
ATOM 1786 C CA . PHE B 1 69 ? 56.616 1.456 27.628 1.000 25.436 69 PHE B CA 1
ATOM 1787 C C . PHE B 1 69 ? 56.446 0.434 28.771 1.000 28.552 69 PHE B C 1
ATOM 1788 O O . PHE B 1 69 ? 55.612 0.632 29.643 1.000 29.361 69 PHE B O 1
ATOM 1796 N N . LYS B 1 70 ? 57.236 -0.642 28.704 1.000 29.001 70 LYS B N 1
ATOM 1797 C CA . LYS B 1 70 ? 57.230 -1.733 29.686 1.000 33.045 70 LYS B CA 1
ATOM 1798 C C . LYS B 1 70 ? 57.495 -1.184 31.078 1.000 31.759 70 LYS B C 1
ATOM 1799 O O . LYS B 1 70 ? 56.785 -1.544 32.005 1.000 35.760 70 LYS B O 1
ATOM 1805 N N . HIS B 1 71 ? 58.516 -0.322 31.225 1.000 33.734 71 HIS B N 1
ATOM 1806 C CA . HIS B 1 71 ? 59.001 0.079 32.547 1.000 34.269 71 HIS B CA 1
ATOM 1807 C C . HIS B 1 71 ? 58.441 1.419 33.000 1.000 35.310 71 HIS B C 1
ATOM 1808 O O . HIS B 1 71 ? 58.775 1.885 34.084 1.000 35.781 71 HIS B O 1
ATOM 1815 N N . PHE B 1 72 ? 57.521 2.037 32.238 1.000 32.764 72 PHE B N 1
ATOM 1816 C CA . PHE B 1 72 ? 56.971 3.316 32.648 1.000 29.038 72 PHE B CA 1
ATOM 1817 C C . PHE B 1 72 ? 56.222 3.162 33.963 1.000 30.854 72 PHE B C 1
ATOM 1818 O O . PHE B 1 72 ? 55.370 2.279 34.065 1.000 30.990 72 PHE B O 1
ATOM 1826 N N . GLN B 1 73 ? 56.426 4.120 34.880 1.000 35.998 73 GLN B N 1
ATOM 1827 C CA . GLN B 1 73 ? 55.790 4.068 36.200 1.000 40.535 73 GLN B CA 1
ATOM 1828 C C . GLN B 1 73 ? 54.464 4.838 36.192 1.000 37.705 73 GLN B C 1
ATOM 1829 O O . GLN B 1 73 ? 54.354 6.009 36.569 1.000 40.756 73 GLN B O 1
ATOM 1835 N N . GLY B 1 74 ? 53.429 4.146 35.758 1.000 34.888 74 GLY B N 1
ATOM 1836 C CA . GLY B 1 74 ? 52.133 4.746 35.581 1.000 30.497 74 GLY B CA 1
ATOM 1837 C C . GLY B 1 74 ? 51.320 3.932 34.582 1.000 32.832 74 GLY B C 1
ATOM 1838 O O . GLY B 1 74 ? 51.713 2.831 34.253 1.000 31.478 74 GLY B O 1
ATOM 1839 N N . ILE B 1 75 ? 50.262 4.550 34.044 1.000 30.685 75 ILE B N 1
ATOM 1840 C CA . ILE B 1 75 ? 49.304 3.900 33.149 1.000 28.808 75 ILE B CA 1
ATOM 1841 C C . ILE B 1 75 ? 49.889 3.951 31.735 1.000 31.222 75 ILE B C 1
ATOM 1842 O O . ILE B 1 75 ? 50.314 5.022 31.296 1.000 28.313 75 ILE B O 1
ATOM 1847 N N . ARG B 1 76 ? 49.905 2.795 31.058 1.000 29.985 76 ARG B N 1
ATOM 1848 C CA . ARG B 1 76 ? 50.340 2.684 29.672 1.000 29.514 76 ARG B CA 1
ATOM 1849 C C . ARG B 1 76 ? 49.086 2.637 28.793 1.000 28.549 76 ARG B C 1
ATOM 1850 O O . ARG B 1 76 ? 48.305 1.691 28.906 1.000 29.849 76 ARG B O 1
ATOM 1858 N N . VAL B 1 77 ? 48.923 3.641 27.902 1.000 27.593 77 VAL B N 1
ATOM 1859 C CA . VAL B 1 77 ? 47.790 3.753 26.992 1.000 24.993 77 VAL B CA 1
ATOM 1860 C C . VAL B 1 77 ? 48.331 3.573 25.570 1.000 26.173 77 VAL B C 1
ATOM 1861 O O . VAL B 1 77 ? 49.302 4.207 25.191 1.000 24.841 77 VAL B O 1
ATOM 1865 N N . HIS B 1 78 ? 47.687 2.688 24.813 1.000 24.366 78 HIS B N 1
ATOM 1866 C CA . HIS B 1 78 ? 48.011 2.398 23.448 1.000 24.461 78 HIS B CA 1
ATOM 1867 C C . HIS B 1 78 ? 46.862 2.887 22.569 1.000 23.693 78 HIS B C 1
ATOM 1868 O O . HIS B 1 78 ? 45.727 2.409 22.661 1.000 24.317 78 HIS B O 1
ATOM 1875 N N . LEU B 1 79 ? 47.154 3.884 21.708 1.000 24.902 79 LEU B N 1
ATOM 1876 C CA . LEU B 1 79 ? 46.124 4.404 20.831 1.000 24.985 79 LEU B CA 1
ATOM 1877 C C . LEU B 1 79 ? 46.132 3.550 19.578 1.000 25.737 79 LEU B C 1
ATOM 1878 O O . LEU B 1 79 ? 47.158 3.459 18.927 1.000 27.826 79 LEU B O 1
ATOM 1883 N N . THR B 1 80 ? 45.007 2.898 19.270 1.000 25.799 80 THR B N 1
ATOM 1884 C CA . THR B 1 80 ? 44.969 1.920 18.194 1.000 27.572 80 THR B CA 1
ATOM 1885 C C . THR B 1 80 ? 43.538 1.676 17.738 1.000 29.096 80 THR B C 1
ATOM 1886 O O . THR B 1 80 ? 42.576 1.768 18.520 1.000 28.283 80 THR B O 1
ATOM 1890 N N . MET B 1 81 ? 43.397 1.365 16.427 1.000 32.039 81 MET B N 1
ATOM 1891 C CA . MET B 1 81 ? 42.089 0.980 15.870 1.000 31.574 81 MET B CA 1
ATOM 1892 C C . MET B 1 81 ? 41.575 -0.334 16.452 1.000 34.330 81 MET B C 1
ATOM 1893 O O . MET B 1 81 ? 40.377 -0.626 16.423 1.000 36.845 81 MET B O 1
ATOM 1898 N N . TYR B 1 82 ? 42.491 -1.127 17.016 1.000 36.936 82 TYR B N 1
ATOM 1899 C CA . TYR B 1 82 ? 42.147 -2.416 17.606 1.000 39.585 82 TYR B CA 1
ATOM 1900 C C . TYR B 1 82 ? 41.751 -2.257 19.069 1.000 35.977 82 TYR B C 1
ATOM 1901 O O . TYR B 1 82 ? 41.927 -3.159 19.875 1.000 43.482 82 TYR B O 1
ATOM 1910 N N . GLY B 1 83 ? 41.341 -1.050 19.469 1.000 41.118 83 GLY B N 1
ATOM 1911 C CA . GLY B 1 83 ? 41.093 -0.816 20.880 1.000 33.246 83 GLY B CA 1
ATOM 1912 C C . GLY B 1 83 ? 39.633 -0.559 21.172 1.000 31.430 83 GLY B C 1
ATOM 1913 O O . GLY B 1 83 ? 38.849 -0.181 20.299 1.000 34.343 83 GLY B O 1
ATOM 1914 N N . ARG B 1 84 ? 39.283 -0.643 22.449 1.000 30.999 84 ARG B N 1
ATOM 1915 C CA . ARG B 1 84 ? 37.956 -0.267 22.840 1.000 36.707 84 ARG B CA 1
ATOM 1916 C C . ARG B 1 84 ? 37.847 1.257 22.839 1.000 35.626 84 ARG B C 1
ATOM 1917 O O . ARG B 1 84 ? 38.858 1.944 22.903 1.000 31.350 84 ARG B O 1
ATOM 1925 N N . ARG B 1 85 ? 36.604 1.725 22.773 1.000 33.475 85 ARG B N 1
ATOM 1926 C CA . ARG B 1 85 ? 36.300 3.140 22.668 1.000 39.149 85 ARG B CA 1
ATOM 1927 C C . ARG B 1 85 ? 36.771 3.889 23.912 1.000 34.988 85 ARG B C 1
ATOM 1928 O O . ARG B 1 85 ? 36.621 3.424 25.048 1.000 39.632 85 ARG B O 1
ATOM 1936 N N . ILE B 1 86 ? 37.396 5.059 23.661 1.000 31.921 86 ILE B N 1
ATOM 1937 C CA . ILE B 1 86 ? 37.996 5.914 24.663 1.000 37.274 86 ILE B CA 1
ATOM 1938 C C . ILE B 1 86 ? 37.013 6.206 25.800 1.000 37.920 86 ILE B C 1
ATOM 1939 O O . ILE B 1 86 ? 37.445 6.201 26.956 1.000 37.556 86 ILE B O 1
ATOM 1944 N N . ASN B 1 87 ? 35.737 6.481 25.461 1.000 44.114 87 ASN B N 1
ATOM 1945 C CA . ASN B 1 87 ? 34.746 6.884 26.466 1.000 48.209 87 ASN B CA 1
ATOM 1946 C C . ASN B 1 87 ? 34.554 5.792 27.524 1.000 48.953 87 ASN B C 1
ATOM 1947 O O . ASN B 1 87 ? 34.273 6.100 28.680 1.000 47.717 87 ASN B O 1
ATOM 1952 N N . ASP B 1 88 ? 34.725 4.528 27.133 1.000 44.807 88 ASP B N 1
ATOM 1953 C CA . ASP B 1 88 ? 34.573 3.412 28.037 1.000 46.424 88 ASP B CA 1
ATOM 1954 C C . ASP B 1 88 ? 35.574 3.480 29.191 1.000 49.217 88 ASP B C 1
ATOM 1955 O O . ASP B 1 88 ? 35.305 2.884 30.229 1.000 40.913 88 ASP B O 1
ATOM 1960 N N . VAL B 1 89 ? 36.758 4.088 29.006 1.000 40.399 89 VAL B N 1
ATOM 1961 C CA . VAL B 1 89 ? 37.830 3.938 29.976 1.000 38.214 89 VAL B CA 1
ATOM 1962 C C . VAL B 1 89 ? 38.413 5.269 30.427 1.000 36.800 89 VAL B C 1
ATOM 1963 O O . VAL B 1 89 ? 39.244 5.239 31.329 1.000 34.886 89 VAL B O 1
ATOM 1967 N N . ILE B 1 90 ? 38.038 6.409 29.813 1.000 34.018 90 ILE B N 1
ATOM 1968 C CA . ILE B 1 90 ? 38.774 7.644 30.064 1.000 33.611 90 ILE B CA 1
ATOM 1969 C C . ILE B 1 90 ? 38.607 8.108 31.521 1.000 37.888 90 ILE B C 1
ATOM 1970 O O . ILE B 1 90 ? 39.525 8.658 32.113 1.000 39.148 90 ILE B O 1
ATOM 1975 N N . ASP B 1 91 ? 37.436 7.905 32.101 1.000 40.693 91 ASP B N 1
ATOM 1976 C CA . ASP B 1 91 ? 37.219 8.380 33.474 1.000 43.438 91 ASP B CA 1
ATOM 1977 C C . ASP B 1 91 ? 38.162 7.704 34.471 1.000 35.695 91 ASP B C 1
ATOM 1978 O O . ASP B 1 91 ? 38.725 8.360 35.348 1.000 41.607 91 ASP B O 1
ATOM 1983 N N . GLU B 1 92 ? 38.272 6.382 34.345 1.000 36.199 92 GLU B N 1
ATOM 1984 C CA . GLU B 1 92 ? 39.114 5.525 35.154 1.000 40.554 92 GLU B CA 1
ATOM 1985 C C . GLU B 1 92 ? 40.584 5.882 34.973 1.000 44.213 92 GLU B C 1
ATOM 1986 O O . GLU B 1 92 ? 41.360 5.912 35.940 1.000 38.829 92 GLU B O 1
ATOM 1992 N N . ILE B 1 93 ? 40.984 6.162 33.716 1.000 39.246 93 ILE B N 1
ATOM 1993 C CA . ILE B 1 93 ? 42.344 6.637 33.506 1.000 35.651 93 ILE B CA 1
ATOM 1994 C C . ILE B 1 93 ? 42.578 7.952 34.252 1.000 33.481 93 ILE B C 1
ATOM 1995 O O . ILE B 1 93 ? 43.610 8.144 34.938 1.000 35.639 93 ILE B O 1
ATOM 2000 N N . ARG B 1 94 ? 41.659 8.908 34.035 1.000 34.908 94 ARG B N 1
ATOM 2001 C CA . ARG B 1 94 ? 41.821 10.236 34.609 1.000 38.724 94 ARG B CA 1
ATOM 2002 C C . ARG B 1 94 ? 41.789 10.187 36.148 1.000 40.292 94 ARG B C 1
ATOM 2003 O O . ARG B 1 94 ? 42.608 10.816 36.827 1.000 44.723 94 ARG B O 1
ATOM 2011 N N . ASN B 1 95 ? 40.861 9.391 36.672 1.000 43.875 95 ASN B N 1
ATOM 2012 C CA . ASN B 1 95 ? 40.627 9.284 38.110 1.000 48.465 95 ASN B CA 1
ATOM 2013 C C . ASN B 1 95 ? 41.748 8.537 38.824 1.000 51.870 95 ASN B C 1
ATOM 2014 O O . ASN B 1 95 ? 41.835 8.650 40.032 1.000 55.870 95 ASN B O 1
ATOM 2019 N N . SER B 1 96 ? 42.649 7.881 38.084 1.000 51.672 96 SER B N 1
ATOM 2020 C CA . SER B 1 96 ? 43.689 7.038 38.648 1.000 48.051 96 SER B CA 1
ATOM 2021 C C . SER B 1 96 ? 44.719 7.849 39.435 1.000 51.161 96 SER B C 1
ATOM 2022 O O . SER B 1 96 ? 45.414 7.297 40.284 1.000 54.151 96 SER B O 1
ATOM 2025 N N . GLY B 1 97 ? 44.887 9.124 39.066 1.000 45.513 97 GLY B N 1
ATOM 2026 C CA . GLY B 1 97 ? 45.922 9.978 39.623 1.000 51.201 97 GLY B CA 1
ATOM 2027 C C . GLY B 1 97 ? 47.336 9.599 39.190 1.000 52.360 97 GLY B C 1
ATOM 2028 O O . GLY B 1 97 ? 48.282 10.144 39.734 1.000 58.977 97 GLY B O 1
ATOM 2029 N N . LYS B 1 98 ? 47.510 8.652 38.256 1.000 41.183 98 LYS B N 1
ATOM 2030 C CA . LYS B 1 98 ? 48.849 8.219 37.887 1.000 38.011 98 LYS B CA 1
ATOM 2031 C C . LYS B 1 98 ? 49.337 9.017 36.673 1.000 33.632 98 LYS B C 1
ATOM 2032 O O . LYS B 1 98 ? 48.528 9.574 35.967 1.000 36.732 98 LYS B O 1
ATOM 2038 N N . ASP B 1 99 ? 50.646 9.035 36.472 1.000 34.029 99 ASP B N 1
ATOM 2039 C CA . ASP B 1 99 ? 51.251 9.523 35.249 1.000 31.782 99 ASP B CA 1
ATOM 2040 C C . ASP B 1 99 ? 50.773 8.599 34.133 1.000 32.035 99 ASP B C 1
ATOM 2041 O O . ASP B 1 99 ? 50.453 7.447 34.406 1.000 30.403 99 ASP B O 1
ATOM 2046 N N . VAL B 1 100 ? 50.787 9.098 32.877 1.000 31.294 100 VAL B N 1
ATOM 2047 C CA . VAL B 1 100 ? 50.230 8.341 31.753 1.000 28.297 100 VAL B CA 1
ATOM 2048 C C . VAL B 1 100 ? 51.229 8.401 30.598 1.000 29.176 100 VAL B C 1
ATOM 2049 O O . VAL B 1 100 ? 51.791 9.474 30.369 1.000 31.431 100 VAL B O 1
ATOM 2053 N N . MET B 1 101 ? 51.495 7.255 29.949 1.000 25.739 101 MET B N 1
ATOM 2054 C CA . MET B 1 101 ? 52.321 7.194 28.741 1.000 25.765 101 MET B CA 1
ATOM 2055 C C . MET B 1 101 ? 51.389 6.786 27.604 1.000 26.872 101 MET B C 1
ATOM 2056 O O . MET B 1 101 ? 50.748 5.749 27.713 1.000 24.823 101 MET B O 1
ATOM 2061 N N . VAL B 1 102 ? 51.314 7.598 26.537 1.000 24.045 102 VAL B N 1
ATOM 2062 C CA A VAL B 1 102 ? 50.384 7.278 25.451 0.500 23.808 102 VAL B CA 1
ATOM 2063 C CA B VAL B 1 102 ? 50.381 7.384 25.424 0.500 24.128 102 VAL B CA 1
ATOM 2064 C C . VAL B 1 102 ? 51.199 6.982 24.202 1.000 24.236 102 VAL B C 1
ATOM 2065 O O . VAL B 1 102 ? 51.986 7.789 23.729 1.000 22.374 102 VAL B O 1
ATOM 2072 N N . LEU B 1 103 ? 51.032 5.740 23.738 1.000 23.403 103 LEU B N 1
ATOM 2073 C CA . LEU B 1 103 ? 51.753 5.163 22.601 1.000 23.035 103 LEU B CA 1
ATOM 2074 C C . LEU B 1 103 ? 50.986 5.526 21.330 1.000 21.117 103 LEU B C 1
ATOM 2075 O O . LEU B 1 103 ? 49.816 5.200 21.188 1.000 24.313 103 LEU B O 1
ATOM 2080 N N . VAL B 1 104 ? 51.715 6.174 20.412 1.000 23.904 104 VAL B N 1
ATOM 2081 C CA A VAL B 1 104 ? 51.142 6.577 19.144 0.500 23.589 104 VAL B CA 1
ATOM 2082 C CA B VAL B 1 104 ? 51.209 6.682 19.148 0.500 22.338 104 VAL B CA 1
ATOM 2083 C C . VAL B 1 104 ? 52.063 6.110 18.028 1.000 24.025 104 VAL B C 1
ATOM 2084 O O . VAL B 1 104 ? 53.266 6.301 18.042 1.000 24.600 104 VAL B O 1
ATOM 2091 N N . GLY B 1 105 ? 51.468 5.443 17.035 1.000 25.139 105 GLY B N 1
ATOM 2092 C CA . GLY B 1 105 ? 52.225 5.147 15.831 1.000 27.250 105 GLY B CA 1
ATOM 2093 C C . GLY B 1 105 ? 52.322 3.639 15.550 1.000 30.327 105 GLY B C 1
ATOM 2094 O O . GLY B 1 105 ? 53.005 3.254 14.613 1.000 28.736 105 GLY B O 1
ATOM 2095 N N . SER B 1 106 ? 51.638 2.794 16.337 1.000 31.099 106 SER B N 1
ATOM 2096 C CA . SER B 1 106 ? 51.727 1.349 16.122 1.000 32.013 106 SER B CA 1
ATOM 2097 C C . SER B 1 106 ? 51.132 0.972 14.747 1.000 33.477 106 SER B C 1
ATOM 2098 O O . SER B 1 106 ? 50.220 1.651 14.260 1.000 29.2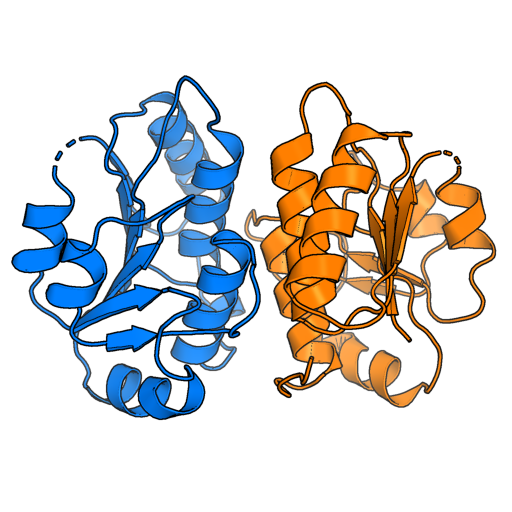36 106 SER B O 1
ATOM 2101 N N . GLU B 1 107 ? 51.654 -0.125 14.171 1.000 36.290 107 GLU B N 1
ATOM 2102 C CA A GLU B 1 107 ? 51.348 -0.616 12.830 0.500 35.578 107 GLU B CA 1
ATOM 2103 C CA B GLU B 1 107 ? 51.182 -0.600 12.875 0.500 38.728 107 GLU B CA 1
ATOM 2104 C C . GLU B 1 107 ? 51.163 -2.131 12.890 1.000 42.896 107 GLU B C 1
ATOM 2105 O O . GLU B 1 107 ? 51.525 -2.755 13.898 1.000 35.110 107 GLU B O 1
ATOM 2116 N N . LYS B 1 108 ? 50.705 -2.728 11.763 1.000 47.835 108 LYS B N 1
ATOM 2117 C CA . LYS B 1 108 ? 50.532 -4.177 11.656 1.000 44.929 108 LYS B CA 1
ATOM 2118 C C . LYS B 1 108 ? 49.451 -4.571 12.675 1.000 44.555 108 LYS B C 1
ATOM 2119 O O . LYS B 1 108 ? 48.558 -3.797 13.002 1.000 37.104 108 LYS B O 1
ATOM 2125 N N . VAL B 1 109 ? 49.422 -5.827 13.117 1.000 50.964 109 VAL B N 1
ATOM 2126 C CA . VAL B 1 109 ? 48.602 -6.125 14.282 1.000 43.281 109 VAL B CA 1
ATOM 2127 C C . VAL B 1 109 ? 49.554 -5.908 15.435 1.000 37.078 109 VAL B C 1
ATOM 2128 O O . VAL B 1 109 ? 50.606 -6.540 15.498 1.000 37.078 109 VAL B O 1
ATOM 2132 N N . PRO B 1 110 ? 49.287 -4.893 16.281 1.000 42.049 110 PRO B N 1
ATOM 2133 C CA . PRO B 1 110 ? 50.293 -4.389 17.231 1.000 41.537 110 PRO B CA 1
ATOM 2134 C C . PRO B 1 110 ? 50.388 -5.201 18.531 1.000 47.345 110 PRO B C 1
ATOM 2135 O O . PRO B 1 110 ? 50.021 -4.726 19.629 1.000 37.239 110 PRO B O 1
ATOM 2139 N N . ILE B 1 111 ? 50.976 -6.411 18.399 1.000 42.120 111 ILE B N 1
ATOM 2140 C CA . ILE B 1 111 ? 51.029 -7.378 19.479 1.000 40.623 111 ILE B CA 1
ATOM 2141 C C . ILE B 1 111 ? 51.861 -6.826 20.636 1.000 31.624 111 ILE B C 1
ATOM 2142 O O . ILE B 1 111 ? 51.450 -6.934 21.788 1.000 36.542 111 ILE B O 1
ATOM 2147 N N . GLU B 1 112 ? 53.077 -6.329 20.354 1.000 34.272 112 GLU B N 1
ATOM 2148 C CA . GLU B 1 112 ? 53.994 -6.041 21.437 1.000 37.157 112 GLU B CA 1
ATOM 2149 C C . GLU B 1 112 ? 53.376 -4.928 22.262 1.000 33.038 112 GLU B C 1
ATOM 2150 O O . GLU B 1 112 ? 53.471 -4.950 23.472 1.000 36.464 112 GLU B O 1
ATOM 2156 N N . ALA B 1 113 ? 52.668 -4.005 21.604 1.000 30.327 113 ALA B N 1
ATOM 2157 C CA . ALA B 1 113 ? 52.026 -2.930 22.366 1.000 31.808 113 ALA B CA 1
ATOM 2158 C C . ALA B 1 113 ? 50.860 -3.487 23.174 1.000 29.495 113 ALA B C 1
ATOM 2159 O O . ALA B 1 113 ? 50.615 -3.098 24.314 1.000 29.562 113 ALA B O 1
ATOM 2161 N N . TYR B 1 114 ? 50.055 -4.347 22.543 1.000 28.767 114 TYR B N 1
ATOM 2162 C CA . TYR B 1 114 ? 48.958 -4.990 23.264 1.000 29.436 114 TYR B CA 1
ATOM 2163 C C . TYR B 1 114 ? 49.488 -5.866 24.415 1.000 30.871 114 TYR B C 1
ATOM 2164 O O . TYR B 1 114 ? 48.801 -6.041 25.416 1.000 33.200 114 TYR B O 1
ATOM 2173 N N . GLU B 1 115 ? 50.695 -6.441 24.310 1.000 35.872 115 GLU B N 1
ATOM 2174 C CA . GLU B 1 115 ? 51.220 -7.243 25.425 1.000 36.962 115 GLU B CA 1
ATOM 2175 C C . GLU B 1 115 ? 51.483 -6.356 26.653 1.000 42.934 115 GLU B C 1
ATOM 2176 O O . GLU B 1 115 ? 51.401 -6.851 27.777 1.000 40.998 115 GLU B O 1
ATOM 2182 N N . ILE B 1 116 ? 51.816 -5.054 26.456 1.000 29.575 116 ILE B N 1
ATOM 2183 C CA . ILE B 1 116 ? 52.308 -4.180 27.526 1.000 28.705 116 ILE B CA 1
ATOM 2184 C C . ILE B 1 116 ? 51.227 -3.267 28.100 1.000 29.139 116 ILE B C 1
ATOM 2185 O O . ILE B 1 116 ? 51.182 -2.960 29.307 1.000 31.112 116 ILE B O 1
ATOM 2190 N N . ALA B 1 117 ? 50.350 -2.755 27.218 1.000 29.276 117 ALA B N 1
ATOM 2191 C CA . ALA B 1 117 ? 49.493 -1.636 27.580 1.000 28.405 117 ALA B CA 1
ATOM 2192 C C . ALA B 1 117 ? 48.518 -2.027 28.673 1.000 30.625 117 ALA B C 1
ATOM 2193 O O . ALA B 1 117 ? 47.986 -3.128 28.672 1.000 30.648 117 ALA B O 1
ATOM 2195 N N . ASP B 1 118 ? 48.188 -1.052 29.511 1.000 29.369 118 ASP B N 1
ATOM 2196 C CA . ASP B 1 118 ? 47.077 -1.150 30.445 1.000 29.460 118 ASP B CA 1
ATOM 2197 C C . ASP B 1 118 ? 45.744 -0.958 29.742 1.000 34.476 118 ASP B C 1
ATOM 2198 O O . ASP B 1 118 ? 44.747 -1.571 30.112 1.000 28.980 118 ASP B O 1
ATOM 2203 N N . TYR B 1 119 ? 45.707 -0.081 28.723 1.000 28.673 119 TYR B N 1
ATOM 2204 C CA . TYR B 1 119 ? 44.494 0.220 27.983 1.000 28.552 119 TYR B CA 1
ATOM 2205 C C . TYR B 1 119 ? 44.861 0.401 26.513 1.000 27.594 119 TYR B C 1
ATOM 2206 O O . TYR B 1 119 ? 45.902 0.973 26.246 1.000 26.933 119 TYR B O 1
ATOM 2215 N N . ASN B 1 120 ? 44.026 -0.144 25.651 1.000 26.698 120 ASN B N 1
ATOM 2216 C CA . ASN B 1 120 ? 44.124 -0.082 24.209 1.000 27.620 120 ASN B CA 1
ATOM 2217 C C . ASN B 1 120 ? 42.853 0.634 23.788 1.000 28.538 120 ASN B C 1
ATOM 2218 O O . ASN B 1 120 ? 41.772 0.137 24.094 1.000 28.397 120 ASN B O 1
ATOM 2223 N N . VAL B 1 121 ? 42.998 1.835 23.186 1.000 26.860 121 VAL B N 1
ATOM 2224 C CA . VAL B 1 121 ? 41.914 2.781 23.042 1.000 27.646 121 VAL B CA 1
ATOM 2225 C C . VAL B 1 121 ? 41.801 3.254 21.589 1.000 26.961 121 VAL B C 1
ATOM 2226 O O . VAL B 1 121 ? 42.799 3.641 20.970 1.000 24.150 121 VAL B O 1
ATOM 2230 N N . SER B 1 122 ? 40.550 3.253 21.108 1.000 26.355 122 SER B N 1
ATOM 2231 C CA . SER B 1 122 ? 40.188 3.737 19.777 1.000 28.823 122 SER B CA 1
ATOM 2232 C C . SER B 1 122 ? 39.249 4.940 19.930 1.000 28.182 122 SER B C 1
ATOM 2233 O O . SER B 1 122 ? 38.649 5.190 20.970 1.000 28.395 122 SER B O 1
ATOM 2236 N N . VAL B 1 123 ? 39.128 5.682 18.838 1.000 29.878 123 VAL B N 1
ATOM 2237 C CA . VAL B 1 123 ? 38.215 6.808 18.744 1.000 33.875 123 VAL B CA 1
ATOM 2238 C C . VAL B 1 123 ? 37.007 6.443 17.868 1.000 30.862 123 VAL B C 1
ATOM 2239 O O . VAL B 1 123 ? 35.868 6.783 18.190 1.000 33.971 123 VAL B O 1
ATOM 2243 N N . THR B 1 124 ? 37.265 5.780 16.746 1.000 27.176 124 THR B N 1
ATOM 2244 C CA . THR B 1 124 ? 36.295 5.502 15.704 1.000 28.243 124 THR B CA 1
ATOM 2245 C C . THR B 1 124 ? 36.815 4.332 14.895 1.000 26.977 124 THR B C 1
ATOM 2246 O O . THR B 1 124 ? 37.998 4.009 14.933 1.000 26.109 124 THR B O 1
ATOM 2250 N N . ASN B 1 125 ? 35.927 3.716 14.131 1.000 26.075 125 ASN B N 1
ATOM 2251 C CA . ASN B 1 125 ? 36.293 2.608 13.265 1.000 29.055 125 ASN B CA 1
ATOM 2252 C C . ASN B 1 125 ? 36.532 3.116 11.845 1.000 27.421 125 ASN B C 1
ATOM 2253 O O . ASN B 1 125 ? 36.923 2.350 10.984 1.000 29.599 125 ASN B O 1
ATOM 2258 N N . GLN B 1 126 ? 36.403 4.439 11.646 1.000 27.456 126 GLN B N 1
ATOM 2259 C CA . GLN B 1 126 ? 36.774 5.082 10.386 1.000 23.554 126 GLN B CA 1
ATOM 2260 C C . GLN B 1 126 ? 38.279 5.358 10.375 1.000 25.979 126 GLN B C 1
ATOM 2261 O O . GLN B 1 126 ? 38.899 5.641 11.401 1.000 26.512 126 GLN B O 1
ATOM 2267 N N . PRO B 1 127 ? 38.934 5.309 9.192 1.000 25.575 127 PRO B N 1
ATOM 2268 C CA . PRO B 1 127 ? 40.354 5.643 9.091 1.000 27.153 127 PRO B CA 1
ATOM 2269 C C . PRO B 1 127 ? 40.587 7.097 9.507 1.000 29.425 127 PRO B C 1
ATOM 2270 O O . PRO B 1 127 ? 39.951 7.991 8.975 1.000 28.913 127 PRO B O 1
ATOM 2274 N N . ILE B 1 128 ? 41.487 7.304 10.464 1.000 23.462 128 ILE B N 1
ATOM 2275 C CA . ILE B 1 128 ? 41.781 8.655 10.920 1.000 25.749 128 ILE B CA 1
ATOM 2276 C C . ILE B 1 128 ? 43.268 8.766 11.072 1.000 28.930 128 ILE B C 1
ATOM 2277 O O . ILE B 1 128 ? 43.962 7.768 11.135 1.000 35.101 128 ILE B O 1
ATOM 2282 N N . SER B 1 129 ? 43.696 9.978 11.312 1.000 24.201 129 SER B N 1
ATOM 2283 C CA . SER B 1 129 ? 45.060 10.315 11.582 1.000 24.330 129 SER B CA 1
ATOM 2284 C C . SER B 1 129 ? 45.418 10.013 13.025 1.000 24.013 129 SER B C 1
ATOM 2285 O O . SER B 1 129 ? 44.651 10.362 13.914 1.000 24.345 129 SER B O 1
ATOM 2288 N N . GLU B 1 130 ? 46.635 9.563 13.263 1.000 25.969 130 GLU B N 1
ATOM 2289 C CA . GLU B 1 130 ? 47.085 9.382 14.642 1.000 29.586 130 GLU B CA 1
ATOM 2290 C C . GLU B 1 130 ? 47.166 10.746 15.325 1.000 26.990 130 GLU B C 1
ATOM 2291 O O . GLU B 1 130 ? 47.096 10.856 16.546 1.000 25.008 130 GLU B O 1
ATOM 2297 N N . VAL B 1 131 ? 47.346 11.826 14.535 1.000 23.041 131 VAL B N 1
ATOM 2298 C CA . VAL B 1 131 ? 47.473 13.151 15.118 1.000 25.074 131 VAL B CA 1
ATOM 2299 C C . VAL B 1 131 ? 46.130 13.524 15.751 1.000 23.733 131 VAL B C 1
ATOM 2300 O O . VAL B 1 131 ? 46.038 14.101 16.846 1.000 24.623 131 VAL B O 1
ATOM 2304 N N . SER B 1 132 ? 45.054 13.307 15.002 1.000 23.874 132 SER B N 1
ATOM 2305 C CA . SER B 1 132 ? 43.692 13.566 15.440 1.000 22.810 132 SER B CA 1
ATOM 2306 C C . SER B 1 132 ? 43.279 12.648 16.593 1.000 25.182 132 SER B C 1
ATOM 2307 O O . SER B 1 132 ? 42.608 13.095 17.555 1.000 24.123 132 SER B O 1
ATOM 2310 N N . ALA B 1 133 ? 43.762 11.387 16.567 1.000 24.366 133 ALA B N 1
ATOM 2311 C CA . ALA B 1 133 ? 43.497 10.453 17.664 1.000 23.704 133 ALA B CA 1
ATOM 2312 C C . ALA B 1 133 ? 44.128 10.944 18.966 1.000 24.300 133 ALA B C 1
ATOM 2313 O O . ALA B 1 133 ? 43.478 10.950 20.012 1.000 24.121 133 ALA B O 1
ATOM 2315 N N . LEU B 1 134 ? 45.368 11.412 18.864 1.000 23.308 134 LEU B N 1
ATOM 2316 C CA . LEU B 1 134 ? 46.067 11.940 20.043 1.000 22.202 134 LEU B CA 1
ATOM 2317 C C . LEU B 1 134 ? 45.384 13.193 20.544 1.000 24.272 134 LEU B C 1
ATOM 2318 O O . LEU B 1 134 ? 45.174 13.370 21.745 1.000 24.369 134 LEU B O 1
ATOM 2323 N N . ALA B 1 135 ? 44.976 14.073 19.618 1.000 21.729 135 ALA B N 1
ATOM 2324 C CA . ALA B 1 135 ? 44.259 15.267 20.050 1.000 23.294 135 ALA B CA 1
ATOM 2325 C C . ALA B 1 135 ? 42.999 14.948 20.849 1.000 23.034 135 ALA B C 1
ATOM 2326 O O . ALA B 1 135 ? 42.732 15.563 21.888 1.000 24.583 135 ALA B O 1
ATOM 2328 N N . ILE B 1 136 ? 42.167 14.036 20.367 1.000 22.265 136 ILE B N 1
ATOM 2329 C CA . ILE B 1 136 ? 40.943 13.624 21.030 1.000 22.548 136 ILE B CA 1
ATOM 2330 C C . ILE B 1 136 ? 41.254 12.958 22.363 1.000 24.105 136 ILE B C 1
ATOM 2331 O O . ILE B 1 136 ? 40.615 13.263 23.373 1.000 25.335 136 ILE B O 1
ATOM 2336 N N . PHE B 1 137 ? 42.261 12.109 22.406 1.000 25.017 137 PHE B N 1
ATOM 2337 C CA . PHE B 1 137 ? 42.624 11.471 23.679 1.000 24.300 137 PHE B CA 1
ATOM 2338 C C . PHE B 1 137 ? 43.002 12.507 24.734 1.000 26.337 137 PHE B C 1
ATOM 2339 O O . PHE B 1 137 ? 42.490 12.450 25.862 1.000 27.167 137 PHE B O 1
ATOM 2347 N N . LEU B 1 138 ? 43.856 13.475 24.370 1.000 25.268 138 LEU B N 1
ATOM 2348 C CA . LEU B 1 138 ? 44.266 14.489 25.322 1.000 26.954 138 LEU B CA 1
ATOM 2349 C C . LEU B 1 138 ? 43.093 15.390 25.689 1.000 30.458 138 LEU B C 1
ATOM 2350 O O . LEU B 1 138 ? 42.916 15.727 26.868 1.000 28.250 138 LEU B O 1
ATOM 2355 N N . ASP B 1 139 ? 42.283 15.773 24.692 1.000 27.556 139 ASP B N 1
ATOM 2356 C CA . ASP B 1 139 ? 41.115 16.584 24.984 1.000 30.183 139 ASP B CA 1
ATOM 2357 C C . ASP B 1 139 ? 40.187 15.896 25.988 1.000 31.837 139 ASP B C 1
ATOM 2358 O O . ASP B 1 139 ? 39.693 16.545 26.934 1.000 34.904 139 ASP B O 1
ATOM 2363 N N . ARG B 1 140 ? 39.939 14.589 25.796 1.000 31.188 140 ARG B N 1
ATOM 2364 C CA . ARG B 1 140 ? 39.090 13.827 26.703 1.000 30.711 140 ARG B CA 1
ATOM 2365 C C . ARG B 1 140 ? 39.758 13.683 28.072 1.000 34.582 140 ARG B C 1
ATOM 2366 O O . ARG B 1 140 ? 39.087 13.821 29.106 1.000 31.856 140 ARG B O 1
ATOM 2374 N N . TYR B 1 141 ? 41.066 13.449 28.114 1.000 29.057 141 TYR B N 1
ATOM 2375 C CA . TYR B 1 141 ? 41.703 13.299 29.408 1.000 28.526 141 TYR B CA 1
ATOM 2376 C C . TYR B 1 141 ? 41.601 14.590 30.232 1.000 35.543 141 TYR B C 1
ATOM 2377 O O . TYR B 1 141 ? 41.379 14.511 31.461 1.000 31.558 141 TYR B O 1
ATOM 2386 N N . PHE B 1 142 ? 41.846 15.741 29.575 1.000 31.694 142 PHE B N 1
ATOM 2387 C CA . PHE B 1 142 ? 41.848 17.038 30.248 1.000 32.840 142 PHE B CA 1
ATOM 2388 C C . PHE B 1 142 ? 40.475 17.715 30.292 1.000 31.843 142 PHE B C 1
ATOM 2389 O O . PHE B 1 142 ? 40.381 18.862 30.733 1.000 35.305 142 PHE B O 1
ATOM 2397 N N . GLN B 1 143 ? 39.468 17.017 29.803 1.000 29.639 143 GLN B N 1
ATOM 2398 C CA . GLN B 1 143 ? 38.054 17.389 29.733 1.000 38.197 143 GLN B CA 1
ATOM 2399 C C . GLN B 1 143 ? 37.872 18.729 29.040 1.000 43.369 143 GLN B C 1
ATOM 2400 O O . GLN B 1 143 ? 37.052 19.538 29.438 1.000 40.758 143 GLN B O 1
ATOM 2406 N N . GLY B 1 144 ? 38.597 18.957 27.946 1.000 40.086 144 GLY B N 1
ATOM 2407 C CA . GLY B 1 144 ? 38.371 20.158 27.170 1.000 41.500 144 GLY B CA 1
ATOM 2408 C C . GLY B 1 144 ? 38.979 21.397 27.825 1.000 47.159 144 GLY B C 1
ATOM 2409 O O . GLY B 1 144 ? 38.709 22.492 27.373 1.000 50.571 144 GLY B O 1
ATOM 2410 N N . LYS B 1 145 ? 39.870 21.239 28.809 1.000 51.028 145 LYS B N 1
ATOM 2411 C CA . LYS B 1 145 ? 40.410 22.373 29.540 1.000 55.567 145 LYS B CA 1
ATOM 2412 C C . LYS B 1 145 ? 41.596 22.963 28.780 1.000 59.593 145 LYS B C 1
ATOM 2413 O O . LYS B 1 145 ? 42.316 22.230 28.103 1.000 52.180 145 LYS B O 1
ATOM 2419 N N . GLU B 1 146 ? 41.773 24.296 28.900 1.000 52.706 146 GLU B N 1
ATOM 2420 C CA . GLU B 1 146 ? 42.742 25.070 28.126 1.000 62.409 146 GLU B CA 1
ATOM 2421 C C . GLU B 1 146 ? 44.033 25.229 28.922 1.000 62.628 146 GLU B C 1
ATOM 2422 O O . GLU B 1 146 ? 44.026 24.991 30.121 1.000 74.808 146 GLU B O 1
ATOM 2428 N N . PHE B 1 147 ? 45.123 25.618 28.244 1.000 70.384 147 PHE B N 1
ATOM 2429 C CA . PHE B 1 147 ? 46.485 25.496 28.762 1.000 69.885 147 PHE B CA 1
ATOM 2430 C C . PHE B 1 147 ? 47.250 26.818 28.645 1.000 73.351 147 PHE B C 1
ATOM 2431 O O . PHE B 1 147 ? 47.019 27.601 27.734 1.000 70.523 147 PHE B O 1
ATOM 2439 N N . GLU B 1 148 ? 48.240 27.001 29.528 1.000 80.366 148 GLU B N 1
ATOM 2440 C CA . GLU B 1 148 ? 48.879 28.284 29.786 1.000 82.271 148 GLU B CA 1
ATOM 2441 C C . GLU B 1 148 ? 50.400 28.140 29.685 1.000 83.230 148 GLU B C 1
ATOM 2442 O O . GLU B 1 148 ? 51.007 27.426 30.496 1.000 64.098 148 GLU B O 1
ATOM 2448 N N . PHE B 1 149 ? 51.013 28.852 28.717 1.000 78.417 149 PHE B N 1
ATOM 2449 C CA . PHE B 1 149 ? 52.447 28.755 28.467 1.000 67.514 149 PHE B CA 1
ATOM 2450 C C . PHE B 1 149 ? 53.093 30.124 28.715 1.000 74.976 149 PHE B C 1
ATOM 2451 O O . PHE B 1 149 ? 54.316 30.191 28.461 1.000 73.779 149 PHE B O 1
#

Sequence (298 aa):
MITVLRINNHRPYRDKRITTHVALTARAFGASAILVDEERDETLENTIRGVISNFGGSFSSIKTGNWIQEFKHFQGIRVHLTMYGRRINDVIDEIRNSGKDVMVLVGSEEKVPIEAYEIADYNVSVTNQPISEVSALAIFLDRYFQGKEFEFEFMITVLRINHRPYRDKRITTHVALTARAFGASAILVDERDETLENTIRGVISNFGGSFSIKTGNWIQEFKHFQGIRVHLTMYGRRINDVIDEIRNSGKDVMVVLVVGSEEKVPIEAYEIADYNVSVTNQPISEVSALAIFLDRYFQGKEFEF

Radius of gyration: 18.44 Å; Cα contacts (8 Å, |Δi|>4): 595; chains: 2; bounding box: 47×47×48 Å